Protein AF-A0A554L559-F1 (afdb_monomer_lite)

Foldseek 3Di:
DDDLQNCLVPADPVDGDPPDHDPCPPNDDCPPPDPVSVVSNVVNNVVVCVPPDPPPPFQFDDDPDLVCLLLALLLLLLVVLLLLLLLQLVPDDPVCVVLSVLLNVLSVLLNVLQSVLSNDRGLVSSLVSLVSSLVSLVSNLVSLVVCVVVVSFDADPPQECVNLVHDSVLLSVLSVCVVVVLPDDDQDPVRDRDPDDDDSCRSPVSSVRDHNNSGHSRHSCNSSVVSSVSSVVVSVVSVVVVVVVVDD

Structure (mmCIF, N/CA/C/O backbone):
data_AF-A0A554L559-F1
#
_entry.id   AF-A0A554L559-F1
#
loop_
_atom_site.group_PDB
_atom_site.id
_atom_site.type_symbol
_atom_site.label_atom_id
_atom_site.label_alt_id
_atom_site.label_comp_id
_atom_site.label_asym_id
_atom_site.label_entity_id
_atom_site.label_seq_id
_atom_site.pdbx_PDB_ins_code
_atom_site.Cartn_x
_atom_site.Cartn_y
_atom_site.Cartn_z
_atom_site.occupancy
_atom_site.B_iso_or_equiv
_atom_site.auth_seq_id
_atom_site.auth_comp_id
_atom_site.auth_asym_id
_atom_site.auth_atom_id
_atom_site.pdbx_PDB_model_num
ATOM 1 N N . MET A 1 1 ? -5.477 14.493 -50.728 1.00 47.91 1 MET A N 1
ATOM 2 C CA . MET A 1 1 ? -4.759 13.238 -50.428 1.00 47.91 1 MET A CA 1
ATOM 3 C C . MET A 1 1 ? -3.509 13.231 -51.287 1.00 47.91 1 MET A C 1
ATOM 5 O O . MET A 1 1 ? -3.634 13.434 -52.489 1.00 47.91 1 MET A O 1
ATOM 9 N N . SER A 1 2 ? -2.329 13.149 -50.671 1.00 60.44 2 SER A N 1
ATOM 10 C CA . SER A 1 2 ? -1.045 13.173 -51.386 1.00 60.44 2 SER A CA 1
ATOM 11 C C . SER A 1 2 ? -0.762 11.792 -51.981 1.00 60.44 2 SER A C 1
ATOM 13 O O . SER A 1 2 ? -0.898 10.790 -51.279 1.00 60.44 2 SER A O 1
ATOM 15 N N . ASN A 1 3 ? -0.410 11.726 -53.265 1.00 85.38 3 ASN A N 1
ATOM 16 C CA . ASN A 1 3 ? -0.058 10.480 -53.943 1.00 85.38 3 ASN A CA 1
ATOM 17 C C . ASN A 1 3 ? 1.304 9.977 -53.427 1.00 85.38 3 ASN A C 1
ATOM 19 O O . ASN A 1 3 ? 2.260 10.747 -53.342 1.00 85.38 3 ASN A O 1
ATOM 23 N N . LEU A 1 4 ? 1.406 8.681 -53.108 1.00 88.81 4 LEU A N 1
ATOM 24 C CA . LEU A 1 4 ? 2.647 8.040 -52.656 1.00 88.81 4 LEU A CA 1
ATOM 25 C C . LEU A 1 4 ? 3.825 8.309 -53.605 1.00 88.81 4 LEU A C 1
ATOM 27 O O . LEU A 1 4 ? 4.940 8.543 -53.144 1.00 88.81 4 LEU A O 1
ATOM 31 N N . LYS A 1 5 ? 3.576 8.316 -54.919 1.00 89.38 5 LYS A N 1
ATOM 32 C CA . LYS A 1 5 ? 4.608 8.577 -55.927 1.00 89.38 5 LYS A CA 1
ATOM 33 C C . LYS A 1 5 ? 5.163 9.997 -55.810 1.00 89.38 5 LYS A C 1
ATOM 35 O O . LYS A 1 5 ? 6.373 10.172 -55.719 1.00 89.38 5 LYS A O 1
ATOM 40 N N . ASP A 1 6 ? 4.280 10.988 -55.700 1.00 89.81 6 ASP A N 1
ATOM 41 C CA . ASP A 1 6 ? 4.663 12.396 -55.539 1.00 89.81 6 ASP A CA 1
ATOM 42 C C . ASP A 1 6 ? 5.415 12.625 -54.225 1.00 89.81 6 ASP A C 1
ATOM 44 O O . ASP A 1 6 ? 6.378 13.392 -54.184 1.00 89.81 6 ASP A O 1
ATOM 48 N N . PHE A 1 7 ? 5.014 11.928 -53.159 1.00 90.25 7 PHE A N 1
ATOM 49 C CA . PHE A 1 7 ? 5.726 11.946 -51.886 1.00 90.25 7 PHE A CA 1
ATOM 50 C C . PHE A 1 7 ? 7.152 11.394 -52.021 1.00 90.25 7 PHE A C 1
ATOM 52 O O . PHE A 1 7 ? 8.087 12.049 -51.573 1.00 90.25 7 PHE A O 1
ATOM 59 N N . ILE A 1 8 ? 7.343 10.241 -52.675 1.00 92.00 8 ILE A N 1
ATOM 60 C CA . ILE A 1 8 ? 8.673 9.638 -52.881 1.00 92.00 8 ILE A CA 1
ATOM 61 C C . ILE A 1 8 ? 9.565 10.543 -53.738 1.00 92.00 8 ILE A C 1
ATOM 63 O O . ILE A 1 8 ? 10.735 10.742 -53.411 1.00 92.00 8 ILE A O 1
ATOM 67 N N . THR A 1 9 ? 9.030 11.092 -54.831 1.00 91.31 9 THR A N 1
ATOM 68 C CA . THR A 1 9 ? 9.798 11.918 -55.772 1.00 91.31 9 THR A CA 1
ATOM 69 C C . THR A 1 9 ? 10.272 13.224 -55.142 1.00 91.31 9 THR A C 1
ATOM 71 O O . THR A 1 9 ? 11.401 13.641 -55.391 1.00 91.31 9 THR A O 1
ATOM 74 N N . ASN A 1 10 ? 9.433 13.854 -54.318 1.00 91.44 10 ASN A N 1
ATOM 75 C CA . ASN A 1 10 ? 9.711 15.172 -53.744 1.00 91.44 10 ASN A CA 1
ATOM 76 C C . ASN A 1 10 ? 10.283 15.115 -52.318 1.00 91.44 10 ASN A C 1
ATOM 78 O O . ASN A 1 10 ? 10.465 16.158 -51.687 1.00 91.44 10 ASN A O 1
ATOM 82 N N . PHE A 1 11 ? 10.567 13.922 -51.790 1.00 91.69 11 PHE A N 1
ATOM 83 C CA . PHE A 1 11 ? 11.069 13.775 -50.430 1.00 91.69 11 PHE A CA 1
ATOM 84 C C . PHE A 1 11 ? 12.476 14.367 -50.270 1.00 91.69 11 PHE A C 1
ATOM 86 O O . PHE A 1 11 ? 13.427 13.969 -50.947 1.00 91.69 11 PHE A O 1
ATOM 93 N N . ASN A 1 12 ? 12.635 15.287 -49.318 1.00 92.81 12 ASN A N 1
ATOM 94 C CA . ASN A 1 12 ? 13.927 15.887 -49.007 1.00 92.81 12 ASN A CA 1
ATOM 95 C C . ASN A 1 12 ? 14.666 15.080 -47.928 1.00 92.81 12 ASN A C 1
ATOM 97 O O . ASN A 1 12 ? 14.398 15.214 -46.737 1.00 92.81 12 ASN A O 1
ATOM 101 N N . PHE A 1 13 ? 15.659 14.292 -48.339 1.00 91.44 13 PHE A N 1
ATOM 102 C CA . PHE A 1 13 ? 16.485 13.494 -47.424 1.00 91.44 13 PHE A CA 1
ATOM 103 C C . PHE A 1 13 ? 17.338 14.339 -46.462 1.00 91.44 13 PHE A C 1
ATOM 105 O O . PHE A 1 13 ? 17.663 13.874 -45.372 1.00 91.44 13 PHE A O 1
ATOM 112 N N . ASN A 1 14 ? 17.677 15.578 -46.835 1.00 90.94 14 ASN A N 1
ATOM 113 C CA . ASN A 1 14 ? 18.478 16.481 -46.001 1.00 90.94 14 ASN A CA 1
ATOM 114 C C . ASN A 1 14 ? 17.629 17.225 -44.962 1.00 90.94 14 ASN A C 1
ATOM 116 O O . ASN A 1 14 ? 18.148 17.663 -43.937 1.00 90.94 14 ASN A O 1
ATOM 120 N N . SER A 1 15 ? 16.330 17.378 -45.224 1.00 90.31 15 SER A N 1
ATOM 121 C CA . SER A 1 15 ? 15.376 17.997 -44.305 1.00 90.31 15 SER A CA 1
ATOM 122 C C . SER A 1 15 ? 14.037 17.250 -44.355 1.00 90.31 15 SER A C 1
ATOM 124 O O . SER A 1 15 ? 13.099 17.710 -45.009 1.00 90.31 15 SER A O 1
ATOM 126 N N . PRO A 1 16 ? 13.957 16.067 -43.714 1.00 90.25 16 PRO A N 1
ATOM 127 C CA . PRO A 1 16 ? 12.743 15.260 -43.705 1.00 90.25 16 PRO A CA 1
ATOM 128 C C . PRO A 1 16 ? 11.568 15.984 -43.042 1.00 90.25 16 PRO A C 1
ATOM 130 O O . PRO A 1 16 ? 11.663 16.374 -41.876 1.00 90.25 16 PRO A O 1
ATOM 133 N N . ASP A 1 17 ? 10.448 16.101 -43.754 1.00 87.25 17 ASP A N 1
ATOM 134 C CA . ASP A 1 17 ? 9.177 16.587 -43.213 1.00 87.25 17 ASP A CA 1
ATOM 135 C C . ASP A 1 17 ? 8.187 15.423 -43.075 1.00 87.25 17 ASP A C 1
ATOM 137 O O . ASP A 1 17 ? 7.880 14.715 -44.035 1.00 87.25 17 ASP A O 1
ATOM 141 N N . TRP A 1 18 ? 7.694 15.227 -41.854 1.00 87.75 18 TRP A N 1
ATOM 142 C CA . TRP A 1 18 ? 6.772 14.152 -41.490 1.00 87.75 18 TRP A CA 1
ATOM 143 C C . TRP A 1 18 ? 5.367 14.659 -41.143 1.00 87.75 18 TRP A C 1
ATOM 145 O O . TRP A 1 18 ? 4.559 13.886 -40.634 1.00 87.75 18 TRP A O 1
ATOM 155 N N . THR A 1 19 ? 5.073 15.945 -41.360 1.00 85.31 19 THR A N 1
ATOM 156 C CA . THR A 1 19 ? 3.798 16.568 -40.960 1.00 85.31 19 THR A CA 1
ATOM 157 C C . THR A 1 19 ? 2.602 16.062 -41.762 1.00 85.31 19 THR A C 1
ATOM 159 O O . THR A 1 19 ? 1.504 15.986 -41.218 1.00 85.31 19 THR A O 1
ATOM 162 N N . ASN A 1 20 ? 2.812 15.675 -43.024 1.00 84.75 20 ASN A N 1
ATOM 163 C CA . ASN A 1 20 ? 1.754 15.245 -43.941 1.00 84.75 20 ASN A CA 1
ATOM 164 C C . ASN A 1 20 ? 2.182 14.019 -44.776 1.00 84.75 20 ASN A C 1
ATOM 166 O O . ASN A 1 20 ? 2.401 14.146 -45.984 1.00 84.75 20 ASN A O 1
ATOM 170 N N . PRO A 1 21 ? 2.341 12.830 -44.165 1.00 87.56 21 PRO A N 1
ATOM 171 C CA . PRO A 1 21 ? 2.659 11.620 -44.915 1.00 87.56 21 PRO A CA 1
ATOM 172 C C . PRO A 1 21 ? 1.470 11.188 -45.798 1.00 87.56 21 PRO A C 1
ATOM 174 O O . PRO A 1 21 ? 0.324 11.534 -45.499 1.00 87.56 21 PRO A O 1
ATOM 177 N N . PRO A 1 22 ? 1.712 10.425 -46.880 1.00 88.88 22 PRO A N 1
ATOM 178 C CA . PRO A 1 22 ? 0.641 9.915 -47.725 1.00 88.88 22 PRO A CA 1
ATOM 179 C C . PRO A 1 22 ? -0.202 8.875 -46.978 1.00 88.88 22 PRO A C 1
ATOM 181 O O . PRO A 1 22 ? 0.264 8.215 -46.041 1.00 88.88 22 PRO A O 1
ATOM 184 N N . ASP A 1 23 ? -1.445 8.704 -47.424 1.00 84.62 23 ASP A N 1
ATOM 185 C CA . ASP A 1 23 ? -2.376 7.769 -46.800 1.00 84.62 23 ASP A CA 1
ATOM 186 C C . ASP A 1 23 ? -1.823 6.336 -46.829 1.00 84.62 23 ASP A C 1
ATOM 188 O O . ASP A 1 23 ? -1.295 5.852 -47.832 1.00 84.62 23 ASP A O 1
ATOM 192 N N . GLY A 1 24 ? -1.923 5.652 -45.690 1.00 84.38 24 GLY A N 1
ATOM 193 C CA . GLY A 1 24 ? -1.414 4.292 -45.521 1.00 84.38 24 GLY A CA 1
ATOM 194 C C . GLY A 1 24 ? 0.077 4.190 -45.190 1.00 84.38 24 GLY A C 1
ATOM 195 O O . GLY A 1 24 ? 0.525 3.099 -44.853 1.00 84.38 24 GLY A O 1
ATOM 196 N N . PHE A 1 25 ? 0.858 5.276 -45.200 1.00 87.50 25 PHE A N 1
ATOM 197 C CA . PHE A 1 25 ? 2.253 5.245 -44.745 1.00 87.50 25 PHE A CA 1
ATOM 198 C C . PHE A 1 25 ? 2.359 4.897 -43.240 1.00 87.50 25 PHE A C 1
ATOM 200 O O . PHE A 1 25 ? 1.571 5.403 -42.438 1.00 87.50 25 PHE A O 1
ATOM 207 N N . PRO A 1 26 ? 3.318 4.051 -42.803 1.00 88.50 26 PRO A N 1
ATOM 208 C CA . PRO A 1 26 ? 4.376 3.393 -43.583 1.00 88.50 26 PRO A CA 1
ATOM 209 C C . PRO A 1 26 ? 3.950 2.092 -44.291 1.00 88.50 26 PRO A C 1
ATOM 211 O O . PRO A 1 26 ? 4.735 1.520 -45.036 1.00 88.50 26 PRO A O 1
ATOM 214 N N . LYS A 1 27 ? 2.729 1.596 -44.070 1.00 88.12 27 LYS A N 1
ATOM 215 C CA . LYS A 1 27 ? 2.217 0.317 -44.602 1.00 88.12 27 LYS A CA 1
ATOM 216 C C . LYS A 1 27 ? 1.450 0.491 -45.921 1.00 88.12 27 LYS A C 1
ATOM 218 O O . LYS A 1 27 ? 0.351 -0.038 -46.079 1.00 88.12 27 LYS A O 1
ATOM 223 N N . CYS A 1 28 ? 1.997 1.273 -46.843 1.00 86.62 28 CYS A N 1
ATOM 224 C CA . CYS A 1 28 ? 1.365 1.532 -48.135 1.00 86.62 28 CYS A CA 1
ATOM 225 C C . CYS A 1 28 ? 1.680 0.415 -49.145 1.00 86.62 28 CYS A C 1
ATOM 227 O O . CYS A 1 28 ? 2.662 -0.312 -49.003 1.00 86.62 28 CYS A O 1
ATOM 229 N N . THR A 1 29 ? 0.815 0.256 -50.151 1.00 87.81 29 THR A N 1
ATOM 230 C CA . THR A 1 29 ? 1.032 -0.701 -51.249 1.00 87.81 29 THR A CA 1
ATOM 231 C C . THR A 1 29 ? 2.009 -0.094 -52.253 1.00 87.81 29 THR A C 1
ATOM 233 O O . THR A 1 29 ? 1.875 1.078 -52.594 1.00 87.81 29 THR A O 1
ATOM 236 N N . LEU A 1 30 ? 2.990 -0.876 -52.712 1.00 89.44 30 LEU A N 1
ATOM 237 C CA . LEU A 1 30 ? 4.050 -0.413 -53.623 1.00 89.44 30 LEU A CA 1
ATOM 238 C C . LEU A 1 30 ? 3.780 -0.770 -55.096 1.00 89.44 30 LEU A C 1
ATOM 240 O O . LEU A 1 30 ? 4.649 -0.591 -55.950 1.00 89.44 30 LEU A O 1
ATOM 244 N N . ASP A 1 31 ? 2.587 -1.281 -55.394 1.00 88.50 31 ASP A N 1
ATOM 245 C CA . ASP A 1 31 ? 2.182 -1.676 -56.740 1.00 88.50 31 ASP A CA 1
ATOM 246 C C . ASP A 1 31 ? 2.208 -0.472 -57.690 1.00 88.50 31 ASP A C 1
ATOM 248 O O . ASP A 1 31 ? 1.705 0.609 -57.382 1.00 88.50 31 ASP A O 1
ATOM 252 N N . GLY A 1 32 ? 2.808 -0.660 -58.867 1.00 86.75 32 GLY A N 1
ATOM 253 C CA . GLY A 1 32 ? 2.951 0.397 -59.873 1.00 86.75 32 GLY A CA 1
ATOM 254 C C . GLY A 1 32 ? 4.141 1.343 -59.665 1.00 86.75 32 GLY A C 1
ATOM 255 O O . GLY A 1 32 ? 4.321 2.255 -60.475 1.00 86.75 32 GLY A O 1
ATOM 256 N N . LEU A 1 33 ? 4.970 1.128 -58.637 1.00 90.94 33 LEU A N 1
ATOM 257 C CA . LEU A 1 33 ? 6.258 1.809 -58.486 1.00 90.94 33 LEU A CA 1
ATOM 258 C C . LEU A 1 33 ? 7.371 1.086 -59.252 1.00 90.94 33 LEU A C 1
ATOM 260 O O . LEU A 1 33 ? 7.411 -0.141 -59.349 1.00 90.94 33 LEU A O 1
ATOM 264 N N . THR A 1 34 ? 8.314 1.862 -59.773 1.00 94.44 34 THR A N 1
ATOM 265 C CA . THR A 1 34 ? 9.560 1.341 -60.345 1.00 94.44 34 THR A CA 1
ATOM 266 C C . THR A 1 34 ? 10.514 0.864 -59.247 1.00 94.44 34 THR A C 1
ATOM 268 O O . THR A 1 34 ? 10.419 1.272 -58.088 1.00 94.44 34 THR A O 1
ATOM 271 N N . SER A 1 35 ? 11.501 0.036 -59.601 1.00 91.44 35 SER A N 1
ATOM 272 C CA . SER A 1 35 ? 12.513 -0.437 -58.643 1.00 91.44 35 SER A CA 1
ATOM 273 C C . SER A 1 35 ? 13.305 0.703 -57.986 1.00 91.44 35 SER A C 1
ATOM 275 O O . SER A 1 35 ? 13.661 0.601 -56.813 1.00 91.44 35 SER A O 1
ATOM 277 N N . GLU A 1 36 ? 13.551 1.802 -58.708 1.00 93.06 36 GLU A N 1
ATOM 278 C CA . GLU A 1 36 ? 14.218 2.989 -58.158 1.00 93.06 36 GLU A CA 1
ATOM 279 C C . GLU A 1 36 ? 13.352 3.683 -57.094 1.00 93.06 36 GLU A C 1
ATOM 281 O O . GLU A 1 36 ? 13.843 4.041 -56.022 1.00 93.06 36 GLU A O 1
ATOM 286 N N . GLU A 1 37 ? 12.052 3.832 -57.354 1.00 92.88 37 GLU A N 1
ATOM 287 C CA . GLU A 1 37 ? 11.099 4.442 -56.420 1.00 92.88 37 GLU A CA 1
ATOM 288 C C . GLU A 1 37 ? 10.906 3.588 -55.166 1.00 92.88 37 GLU A C 1
ATOM 290 O O . GLU A 1 37 ? 10.864 4.132 -54.064 1.00 92.88 37 GLU A O 1
ATOM 295 N N . VAL A 1 38 ? 10.883 2.259 -55.302 1.00 92.44 38 VAL A N 1
ATOM 296 C CA . VAL A 1 38 ? 10.886 1.333 -54.156 1.00 92.44 38 VAL A CA 1
ATOM 297 C C . VAL A 1 38 ? 12.164 1.497 -53.326 1.00 92.44 38 VAL A C 1
ATOM 299 O O . VAL A 1 38 ? 12.110 1.527 -52.096 1.00 92.44 38 VAL A O 1
ATOM 302 N N . GLY A 1 39 ? 13.320 1.660 -53.977 1.00 92.19 39 GLY A N 1
ATOM 303 C CA . GLY A 1 39 ? 14.586 1.949 -53.300 1.00 92.19 39 GLY A CA 1
ATOM 304 C C . GLY A 1 39 ? 14.536 3.251 -52.495 1.00 92.19 39 GLY A C 1
ATOM 305 O O . GLY A 1 39 ? 14.881 3.261 -51.310 1.00 92.19 39 GLY A O 1
ATOM 306 N N . LYS A 1 40 ? 14.039 4.334 -53.106 1.00 93.00 40 LYS A N 1
ATOM 307 C CA . LYS A 1 40 ? 13.838 5.626 -52.427 1.00 93.00 40 LYS A CA 1
ATOM 308 C C . LYS A 1 40 ? 12.850 5.504 -51.270 1.00 93.00 40 LYS A C 1
ATOM 310 O O . LYS A 1 40 ? 13.152 5.981 -50.180 1.00 93.00 40 LYS A O 1
ATOM 315 N N . PHE A 1 41 ? 11.729 4.812 -51.465 1.00 94.12 41 PHE A N 1
ATOM 316 C CA . PHE A 1 41 ? 10.742 4.552 -50.419 1.00 94.12 41 PHE A CA 1
ATOM 317 C C . PHE A 1 41 ? 11.356 3.848 -49.204 1.00 94.12 41 PHE A C 1
ATOM 319 O O . PHE A 1 41 ? 11.142 4.284 -48.077 1.00 94.12 41 PHE A O 1
ATOM 326 N N . ASN A 1 42 ? 12.174 2.813 -49.410 1.00 93.31 42 ASN A N 1
ATOM 327 C CA . ASN A 1 42 ? 12.846 2.114 -48.310 1.00 93.31 42 ASN A CA 1
ATOM 328 C C . ASN A 1 42 ? 13.829 3.024 -47.554 1.00 93.31 42 ASN A C 1
ATOM 330 O O . ASN A 1 42 ? 13.920 2.961 -46.326 1.00 93.31 42 ASN A O 1
ATOM 334 N N . GLY A 1 43 ? 14.535 3.912 -48.260 1.00 93.69 43 GLY A N 1
ATOM 335 C CA . GLY A 1 43 ? 15.368 4.942 -47.631 1.00 93.69 43 GLY A CA 1
ATOM 336 C C . GLY A 1 43 ? 14.554 5.922 -46.776 1.00 93.69 43 GLY A C 1
ATOM 337 O O . GLY A 1 43 ? 14.933 6.216 -45.642 1.00 93.69 43 GLY A O 1
ATOM 338 N N . ILE A 1 44 ? 13.402 6.374 -47.281 1.00 93.94 44 ILE A N 1
ATOM 339 C CA . ILE A 1 44 ? 12.459 7.235 -46.548 1.00 93.94 44 ILE A CA 1
ATOM 340 C C . ILE A 1 44 ? 11.912 6.510 -45.315 1.00 93.94 44 ILE A C 1
ATOM 342 O O . ILE A 1 44 ? 11.908 7.076 -44.225 1.00 93.94 44 ILE A O 1
ATOM 346 N N . LEU A 1 45 ? 11.499 5.249 -45.464 1.00 92.31 45 LEU A N 1
ATOM 347 C CA . LEU A 1 45 ? 11.020 4.413 -44.366 1.00 92.31 45 LEU A CA 1
ATOM 348 C C . LEU A 1 45 ? 12.078 4.289 -43.266 1.00 92.31 45 LEU A C 1
ATOM 350 O O . LEU A 1 45 ? 11.763 4.456 -42.093 1.00 92.31 45 LEU A O 1
ATOM 354 N N . THR A 1 46 ? 13.339 4.091 -43.647 1.00 89.38 46 THR A N 1
ATOM 355 C CA . THR A 1 46 ? 14.463 4.000 -42.706 1.00 89.38 46 THR A CA 1
ATOM 356 C C . THR A 1 46 ? 14.645 5.313 -41.938 1.00 89.38 46 THR A C 1
ATOM 358 O O . THR A 1 46 ? 14.739 5.311 -40.711 1.00 89.38 46 THR A O 1
ATOM 361 N N . LEU A 1 47 ? 14.640 6.458 -42.632 1.00 90.00 47 LEU A N 1
ATOM 362 C CA . LEU A 1 47 ? 14.724 7.777 -41.993 1.00 90.00 47 LEU A CA 1
ATOM 363 C C . LEU A 1 47 ? 13.534 8.058 -41.073 1.00 90.00 47 LEU A C 1
ATOM 365 O O . LEU A 1 47 ? 13.713 8.650 -40.009 1.00 90.00 47 LEU A O 1
ATOM 369 N N . TRP A 1 48 ? 12.336 7.618 -41.455 1.00 89.75 48 TRP A N 1
ATOM 370 C CA . TRP A 1 48 ? 11.146 7.721 -40.620 1.00 89.75 48 TRP A CA 1
ATOM 371 C C . TRP A 1 48 ? 11.270 6.864 -39.360 1.00 89.75 48 TRP A C 1
ATOM 373 O O . TRP A 1 48 ? 11.022 7.337 -38.257 1.00 89.75 48 TRP A O 1
ATOM 383 N N . GLU A 1 49 ? 11.708 5.612 -39.481 1.00 83.94 49 GLU A N 1
ATOM 384 C CA . GLU A 1 49 ? 11.931 4.735 -38.328 1.00 83.94 49 GLU A CA 1
ATOM 385 C C . GLU A 1 49 ? 12.987 5.299 -37.370 1.00 83.94 49 GLU A C 1
ATOM 387 O O . GLU A 1 49 ? 12.832 5.191 -36.152 1.00 83.94 49 GLU A O 1
ATOM 392 N N . MET A 1 50 ? 14.024 5.947 -37.906 1.00 81.62 50 MET A N 1
ATOM 393 C CA . MET A 1 50 ? 15.061 6.623 -37.125 1.00 81.62 50 MET A CA 1
ATOM 394 C C . MET A 1 50 ? 14.594 7.941 -36.493 1.00 81.62 50 MET A C 1
ATOM 396 O O . MET A 1 50 ? 15.107 8.308 -35.434 1.00 81.62 50 MET A O 1
ATOM 400 N N . SER A 1 51 ? 13.649 8.656 -37.116 1.00 83.06 51 SER A N 1
ATOM 401 C CA . SER A 1 51 ? 13.083 9.901 -36.576 1.00 83.06 51 SER A CA 1
ATOM 402 C C . SER A 1 51 ? 12.089 9.644 -35.444 1.00 83.06 51 SER A C 1
ATOM 404 O O . SER A 1 51 ? 11.850 10.521 -34.608 1.00 83.06 51 SER A O 1
ATOM 406 N N . ARG A 1 52 ? 11.537 8.427 -35.362 1.00 78.06 52 ARG A N 1
ATOM 407 C CA . ARG A 1 52 ? 10.722 8.020 -34.220 1.00 78.06 52 ARG A CA 1
ATOM 408 C C . ARG A 1 52 ? 11.577 7.971 -32.954 1.00 78.06 52 ARG A C 1
ATOM 410 O O . ARG A 1 52 ? 12.725 7.523 -32.985 1.00 78.06 52 ARG A O 1
ATOM 417 N N . PRO A 1 53 ? 11.017 8.355 -31.794 1.00 67.50 53 PRO A N 1
ATOM 418 C CA . PRO A 1 53 ? 11.689 8.101 -30.531 1.00 67.50 53 PRO A CA 1
ATOM 419 C C . PRO A 1 53 ? 11.991 6.601 -30.436 1.00 67.50 53 PRO A C 1
ATOM 421 O O . PRO A 1 53 ? 11.079 5.784 -30.597 1.00 67.50 53 PRO A O 1
ATOM 424 N N . LYS A 1 54 ? 13.265 6.243 -30.201 1.00 61.09 54 LYS A N 1
ATOM 425 C CA . LYS A 1 54 ? 13.699 4.849 -30.015 1.00 61.09 54 LYS A CA 1
ATOM 426 C C . LYS A 1 54 ? 12.698 4.145 -29.101 1.00 61.09 54 LYS A C 1
ATOM 428 O O . LYS A 1 54 ? 12.549 4.536 -27.941 1.00 61.09 54 LYS A O 1
ATOM 433 N N . GLN A 1 55 ? 12.033 3.102 -29.606 1.00 53.06 55 GLN A N 1
ATOM 434 C CA . GLN A 1 55 ? 11.288 2.202 -28.734 1.00 53.06 55 GLN A CA 1
ATOM 435 C C . GLN A 1 55 ? 12.288 1.651 -27.722 1.00 53.06 55 GLN A C 1
ATOM 437 O O . GLN A 1 55 ? 13.282 1.018 -28.086 1.00 53.06 55 GLN A O 1
ATOM 442 N N . ILE A 1 56 ? 12.074 1.987 -26.451 1.00 50.94 56 ILE A N 1
ATOM 443 C CA . ILE A 1 56 ? 12.961 1.587 -25.366 1.00 50.94 56 ILE A CA 1
ATOM 444 C C . ILE A 1 56 ? 12.956 0.061 -25.359 1.00 50.94 56 ILE A C 1
ATOM 446 O O . ILE A 1 56 ? 11.931 -0.542 -25.039 1.00 50.94 56 ILE A O 1
ATOM 450 N N . LYS A 1 57 ? 14.083 -0.568 -25.717 1.00 51.31 57 LYS A N 1
ATOM 451 C CA . LYS A 1 57 ? 14.256 -2.007 -25.515 1.00 51.31 57 LYS A CA 1
ATOM 452 C C . LYS A 1 57 ? 14.036 -2.260 -24.027 1.00 51.31 57 LYS A C 1
ATOM 454 O O . LYS A 1 57 ? 14.794 -1.774 -23.189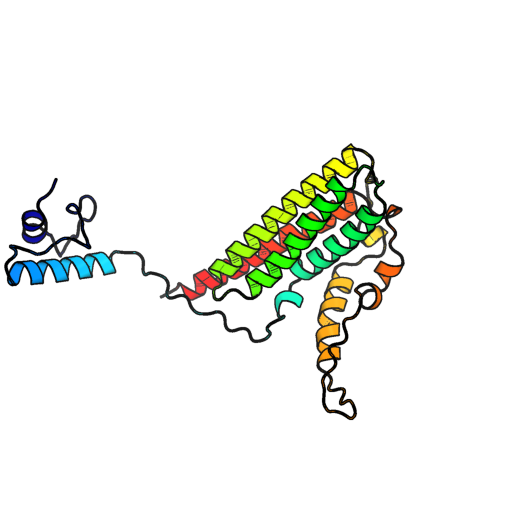 1.00 51.31 57 LYS A O 1
ATOM 459 N N . GLN A 1 58 ? 12.939 -2.937 -23.699 1.00 51.88 58 GLN A N 1
ATOM 460 C CA . GLN A 1 58 ? 12.609 -3.283 -22.328 1.00 51.88 58 GLN A CA 1
ATOM 461 C C . GLN A 1 58 ? 13.722 -4.186 -21.789 1.00 51.88 58 GLN A C 1
ATOM 463 O O . GLN A 1 58 ? 13.836 -5.345 -22.177 1.00 51.88 58 GLN A O 1
ATOM 468 N N . HIS A 1 59 ? 14.566 -3.658 -20.905 1.00 55.09 59 HIS A N 1
ATOM 469 C CA . HIS A 1 59 ? 15.465 -4.501 -20.133 1.00 55.09 59 HIS A CA 1
ATOM 470 C C . HIS A 1 59 ? 14.625 -5.229 -19.084 1.00 55.09 59 HIS A C 1
ATOM 472 O O . HIS A 1 59 ? 14.018 -4.595 -18.216 1.00 55.09 59 HIS A O 1
ATOM 478 N N . SER A 1 60 ? 14.567 -6.556 -19.186 1.00 60.56 60 SER A N 1
ATOM 479 C CA . SER A 1 60 ? 13.905 -7.402 -18.199 1.00 60.56 60 SER A CA 1
ATOM 480 C C . SER A 1 60 ? 14.524 -7.174 -16.817 1.00 60.56 60 SER A C 1
ATOM 482 O O . SER A 1 60 ? 15.743 -7.277 -16.655 1.00 60.56 60 SER A O 1
ATOM 484 N N . ARG A 1 61 ? 13.703 -6.881 -15.806 1.00 69.56 61 ARG A N 1
ATOM 485 C CA . ARG A 1 61 ? 14.127 -6.866 -14.405 1.00 69.56 61 ARG A CA 1
ATOM 486 C C . ARG A 1 61 ? 14.590 -8.273 -14.032 1.00 69.56 61 ARG A C 1
ATOM 488 O O . ARG A 1 61 ? 13.832 -9.230 -14.135 1.00 69.56 61 ARG A O 1
ATOM 495 N N . VAL A 1 62 ? 15.838 -8.386 -13.583 1.00 64.00 62 VAL A N 1
ATOM 496 C CA . VAL A 1 62 ? 16.379 -9.629 -13.025 1.00 64.00 62 VAL A CA 1
ATOM 497 C C . VAL A 1 62 ? 16.220 -9.578 -11.510 1.00 64.00 62 VAL A C 1
ATOM 499 O O . VAL A 1 62 ? 16.873 -8.789 -10.821 1.00 64.00 62 VAL A O 1
ATOM 502 N N . TRP A 1 63 ? 15.320 -10.404 -10.986 1.00 65.56 63 TRP A N 1
ATOM 503 C CA . TRP A 1 63 ? 15.096 -10.565 -9.551 1.00 65.56 63 TRP A CA 1
ATOM 504 C C . TRP A 1 63 ? 16.248 -11.357 -8.945 1.00 65.56 63 TRP A C 1
ATOM 506 O O . TRP A 1 63 ? 16.490 -12.489 -9.348 1.00 65.56 63 TRP A O 1
ATOM 516 N N . LYS A 1 64 ? 16.935 -10.800 -7.944 1.00 73.44 64 LYS A N 1
ATOM 517 C CA . LYS A 1 64 ? 17.828 -11.606 -7.090 1.00 73.44 64 LYS A CA 1
ATOM 518 C C . LYS A 1 64 ? 17.047 -12.393 -6.036 1.00 73.44 64 LYS A C 1
ATOM 520 O O . LYS A 1 64 ? 17.499 -13.437 -5.588 1.00 73.44 64 LYS A O 1
ATOM 525 N N . ASP A 1 65 ? 15.894 -11.862 -5.640 1.00 79.50 65 ASP A N 1
ATOM 526 C CA . ASP A 1 65 ? 14.997 -12.440 -4.650 1.00 79.50 65 ASP A CA 1
ATOM 527 C C . ASP A 1 65 ? 13.549 -12.290 -5.152 1.00 79.50 65 ASP A C 1
ATOM 529 O O . ASP A 1 65 ? 13.108 -11.148 -5.341 1.00 79.50 65 ASP A O 1
ATOM 533 N N . PRO A 1 66 ? 12.811 -13.391 -5.400 1.00 79.69 66 PRO A N 1
ATOM 534 C CA . PRO A 1 66 ? 11.422 -13.333 -5.863 1.00 79.69 66 PRO A CA 1
ATOM 535 C C . PRO A 1 66 ? 10.473 -12.685 -4.841 1.00 79.69 66 PRO A C 1
ATOM 537 O O . PRO A 1 66 ? 9.374 -12.263 -5.205 1.00 79.69 66 PRO A O 1
ATOM 540 N N . GLU A 1 67 ? 10.898 -12.565 -3.580 1.00 83.88 67 GLU A N 1
ATOM 541 C CA . GLU A 1 67 ? 10.162 -11.908 -2.500 1.00 83.88 67 GLU A CA 1
ATOM 542 C C . GLU A 1 67 ? 10.806 -10.590 -2.052 1.00 83.88 67 GLU A C 1
ATOM 544 O O . GLU A 1 67 ? 10.522 -10.080 -0.969 1.00 83.88 67 GLU A O 1
ATOM 549 N N . GLY A 1 68 ? 11.647 -9.987 -2.899 1.00 86.38 68 GLY A N 1
ATOM 550 C CA . GLY A 1 68 ? 12.363 -8.756 -2.565 1.00 86.38 68 GLY A CA 1
ATOM 551 C C . GLY A 1 68 ? 11.462 -7.563 -2.203 1.00 86.38 68 GLY A C 1
ATOM 552 O O . GLY A 1 68 ? 11.919 -6.632 -1.537 1.00 86.38 68 GLY A O 1
ATOM 553 N N . TYR A 1 69 ? 10.177 -7.596 -2.572 1.00 89.81 69 TYR A N 1
ATOM 554 C CA . TYR A 1 69 ? 9.181 -6.613 -2.138 1.00 89.81 69 TYR A CA 1
ATOM 555 C C . TYR A 1 69 ? 9.009 -6.562 -0.614 1.00 89.81 69 TYR A C 1
ATOM 557 O O . TYR A 1 69 ? 8.709 -5.495 -0.085 1.00 89.81 69 TYR A O 1
ATOM 565 N N . LYS A 1 70 ? 9.271 -7.659 0.110 1.00 89.44 70 LYS A N 1
ATOM 566 C CA . LYS A 1 70 ? 9.152 -7.719 1.577 1.00 89.44 70 LYS A CA 1
ATOM 567 C C . LYS A 1 70 ? 10.157 -6.824 2.310 1.00 89.44 70 LYS A C 1
ATOM 569 O O . LYS A 1 70 ? 9.976 -6.506 3.480 1.00 89.44 70 LYS A O 1
ATOM 574 N N . TYR A 1 71 ? 11.214 -6.383 1.625 1.00 89.31 71 TYR A N 1
ATOM 575 C CA . TYR A 1 71 ? 12.182 -5.426 2.170 1.00 89.31 71 TYR A CA 1
ATOM 576 C C . TYR A 1 71 ? 11.738 -3.963 2.020 1.00 89.31 71 TYR A C 1
ATOM 578 O O . TYR A 1 71 ? 12.381 -3.067 2.581 1.00 89.31 71 TYR A O 1
ATOM 586 N N . LEU A 1 72 ? 10.667 -3.703 1.264 1.00 93.25 72 LEU A N 1
ATOM 587 C CA . LEU A 1 72 ? 10.153 -2.363 1.026 1.00 93.25 72 LEU A CA 1
ATOM 588 C C . LEU A 1 72 ? 9.344 -1.894 2.235 1.00 93.25 72 LEU A C 1
ATOM 590 O O . LEU A 1 72 ? 8.325 -2.476 2.587 1.00 93.25 72 LEU A O 1
ATOM 594 N N . VAL A 1 73 ? 9.758 -0.767 2.811 1.00 96.19 73 VAL A N 1
ATOM 595 C CA . VAL A 1 73 ? 8.998 -0.064 3.853 1.00 96.19 73 VAL A CA 1
ATOM 596 C C . VAL A 1 73 ? 7.538 0.214 3.444 1.00 96.19 73 VAL A C 1
ATOM 598 O O . VAL A 1 73 ? 6.666 -0.049 4.268 1.00 96.19 73 VAL A O 1
ATOM 601 N N . PRO A 1 74 ? 7.215 0.680 2.212 1.00 97.31 74 PRO A N 1
ATOM 602 C CA . PRO A 1 74 ? 5.813 0.862 1.832 1.00 97.31 74 PRO A CA 1
ATOM 603 C C . PRO A 1 74 ? 5.014 -0.449 1.860 1.00 97.31 74 PRO A C 1
ATOM 605 O O . PRO A 1 74 ? 3.888 -0.429 2.335 1.00 97.31 74 PRO A O 1
ATOM 608 N N . TRP A 1 75 ? 5.593 -1.589 1.453 1.00 97.81 75 TRP A N 1
ATOM 609 C CA . TRP A 1 75 ? 4.911 -2.890 1.534 1.00 97.81 75 TRP A CA 1
ATOM 610 C C . TRP A 1 75 ? 4.612 -3.274 2.983 1.00 97.81 75 TRP A C 1
ATOM 612 O O . TRP A 1 75 ? 3.478 -3.615 3.309 1.00 97.81 75 TRP A O 1
ATOM 622 N N . SER A 1 76 ? 5.607 -3.167 3.866 1.00 96.12 76 SER A N 1
ATOM 623 C CA . SER A 1 76 ? 5.430 -3.476 5.283 1.00 96.12 76 SER A CA 1
ATOM 624 C C . SER A 1 76 ? 4.340 -2.600 5.908 1.00 96.12 76 SER A C 1
ATOM 626 O O . SER A 1 76 ? 3.426 -3.122 6.545 1.00 96.12 76 SER A O 1
ATOM 628 N N . ASN A 1 77 ? 4.356 -1.287 5.663 1.00 98.38 77 ASN A N 1
ATOM 629 C CA . ASN A 1 77 ? 3.297 -0.401 6.144 1.00 98.38 77 ASN A CA 1
ATOM 630 C C . ASN A 1 77 ? 1.910 -0.794 5.599 1.00 98.38 77 ASN A C 1
ATOM 632 O O . ASN A 1 77 ? 0.946 -0.784 6.361 1.00 98.38 77 ASN A O 1
ATOM 636 N N . SER A 1 78 ? 1.794 -1.183 4.324 1.00 98.44 78 SER A N 1
ATOM 637 C CA . SER A 1 78 ? 0.533 -1.676 3.749 1.00 98.44 78 SER A CA 1
ATOM 638 C C . SER A 1 78 ? 0.051 -2.969 4.417 1.00 98.44 78 SER A C 1
ATOM 640 O O . SER A 1 78 ? -1.146 -3.135 4.644 1.00 98.44 78 SER A O 1
ATOM 642 N N . VAL A 1 79 ? 0.966 -3.874 4.778 1.00 97.62 79 VAL A N 1
ATOM 643 C CA . VAL A 1 79 ? 0.648 -5.099 5.530 1.00 97.62 79 VAL A CA 1
ATOM 644 C C . VAL A 1 79 ? 0.111 -4.765 6.921 1.00 97.62 79 VAL A C 1
ATOM 646 O O . VAL A 1 79 ? -0.902 -5.335 7.329 1.00 97.62 79 VAL A O 1
ATOM 649 N N . LEU A 1 80 ? 0.737 -3.815 7.623 1.00 98.25 80 LEU A N 1
ATOM 650 C CA . LEU A 1 80 ? 0.233 -3.322 8.906 1.00 98.25 80 LEU A CA 1
ATOM 651 C C . LEU A 1 80 ? -1.145 -2.674 8.756 1.00 98.25 80 LEU A C 1
ATOM 653 O O . LEU A 1 80 ? -2.041 -2.953 9.546 1.00 98.25 80 LEU A O 1
ATOM 657 N N . LEU A 1 81 ? -1.331 -1.844 7.729 1.00 98.62 81 LEU A N 1
ATOM 658 C CA . LEU A 1 81 ? -2.593 -1.156 7.474 1.00 98.62 81 LEU A CA 1
ATOM 659 C C . LEU A 1 81 ? -3.721 -2.162 7.248 1.00 98.62 81 LEU A C 1
ATOM 661 O O . LEU A 1 81 ? -4.778 -2.054 7.864 1.00 98.62 81 LEU A O 1
ATOM 665 N N . ARG A 1 82 ? -3.466 -3.194 6.437 1.00 98.38 82 ARG A N 1
ATOM 666 C CA . ARG A 1 82 ? -4.401 -4.300 6.229 1.00 98.38 82 ARG A CA 1
ATOM 667 C C . ARG A 1 82 ? -4.696 -5.055 7.524 1.00 98.38 82 ARG A C 1
ATOM 669 O O . ARG A 1 82 ? -5.844 -5.417 7.754 1.00 98.38 82 ARG A O 1
ATOM 676 N N . PHE A 1 83 ? -3.682 -5.316 8.348 1.00 98.06 83 PHE A N 1
ATOM 677 C CA . PHE A 1 83 ? -3.858 -5.999 9.630 1.00 98.06 83 PHE A CA 1
ATOM 678 C C . PHE A 1 83 ? -4.775 -5.210 10.575 1.00 98.06 83 PHE A C 1
ATOM 68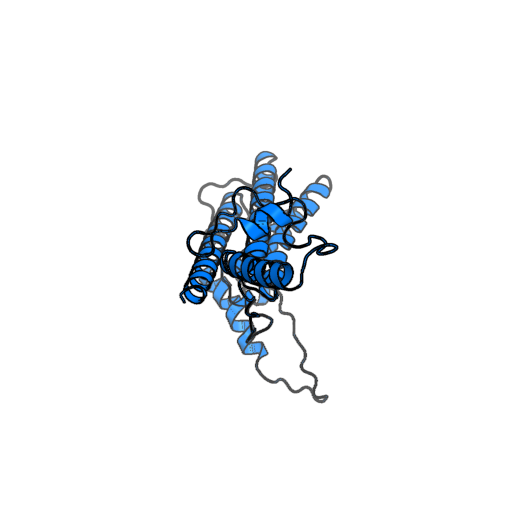0 O O . PHE A 1 83 ? -5.761 -5.753 11.069 1.00 98.06 83 PHE A O 1
ATOM 687 N N . LEU A 1 84 ? -4.487 -3.921 10.779 1.00 98.50 84 LEU A N 1
ATOM 688 C CA . LEU A 1 84 ? -5.289 -3.054 11.645 1.00 98.50 84 LEU A CA 1
ATOM 689 C C . LEU A 1 84 ? -6.697 -2.858 11.080 1.00 98.50 84 LEU A C 1
ATOM 691 O O . LEU A 1 84 ? -7.669 -2.932 11.824 1.00 98.50 84 LEU A O 1
ATOM 695 N N . GLY A 1 85 ? -6.816 -2.687 9.762 1.00 98.19 85 GLY A N 1
ATOM 696 C CA . GLY A 1 85 ? -8.105 -2.584 9.089 1.00 98.19 85 GLY A CA 1
ATOM 697 C C . GLY A 1 85 ? -8.959 -3.831 9.289 1.00 98.19 85 GLY A C 1
ATOM 698 O O . GLY A 1 85 ? -10.100 -3.700 9.701 1.00 98.19 85 GLY A O 1
ATOM 699 N N . ARG A 1 86 ? -8.389 -5.033 9.137 1.00 97.62 86 ARG A N 1
ATOM 700 C CA . ARG A 1 86 ? -9.083 -6.297 9.435 1.00 97.62 86 ARG A CA 1
ATOM 701 C C . ARG A 1 86 ? -9.526 -6.400 10.889 1.00 97.62 86 ARG A C 1
ATOM 703 O O . ARG A 1 86 ? -10.659 -6.785 11.156 1.00 97.62 86 ARG A O 1
ATOM 710 N N . LYS A 1 87 ? -8.651 -6.031 11.824 1.00 97.19 87 LYS A N 1
ATOM 711 C CA . LYS A 1 87 ? -8.981 -6.030 13.254 1.00 97.19 87 LYS A CA 1
ATOM 712 C C . LYS A 1 87 ? -10.131 -5.068 13.571 1.00 97.19 87 LYS A C 1
ATOM 714 O O . LYS A 1 87 ? -10.981 -5.406 14.386 1.00 97.19 87 LYS A O 1
ATOM 719 N N . PHE A 1 88 ? -10.187 -3.915 12.905 1.00 98.25 88 PHE A N 1
ATOM 720 C CA . PHE A 1 88 ? -11.305 -2.978 13.009 1.00 98.25 88 PHE A CA 1
ATOM 721 C C . PHE A 1 88 ? -12.582 -3.497 12.328 1.00 98.25 88 PHE A C 1
ATOM 723 O O . PHE A 1 88 ? -13.640 -3.520 12.940 1.00 98.25 88 PHE A O 1
ATOM 730 N N . THR A 1 89 ? -12.522 -3.953 11.075 1.00 98.00 89 THR A N 1
ATOM 731 C CA . THR A 1 89 ? -13.717 -4.399 10.340 1.00 98.00 89 THR A CA 1
ATOM 732 C C . THR A 1 89 ? -14.335 -5.670 10.922 1.00 98.00 89 THR A C 1
ATOM 734 O O . THR A 1 89 ? -15.508 -5.968 10.684 1.00 98.00 89 THR A O 1
ATOM 737 N N . ASP A 1 90 ? -13.580 -6.429 11.715 1.00 97.00 90 ASP A N 1
ATOM 738 C CA . ASP A 1 90 ? -14.097 -7.536 12.513 1.00 97.00 90 ASP A CA 1
ATOM 739 C C . ASP A 1 90 ? -14.981 -7.086 13.696 1.00 97.00 90 ASP A C 1
ATOM 741 O O . ASP A 1 90 ? -15.808 -7.886 14.131 1.00 97.00 90 ASP A O 1
ATOM 745 N N . SER A 1 91 ? -14.910 -5.824 14.149 1.00 96.62 91 SER A N 1
ATOM 746 C CA . SER A 1 91 ? -15.796 -5.278 15.195 1.00 96.62 91 SER A CA 1
ATOM 747 C C . SER A 1 91 ? -17.060 -4.586 14.666 1.00 96.62 91 SER A C 1
ATOM 749 O O . SER A 1 91 ? -17.957 -4.266 15.449 1.00 96.62 91 SER A O 1
ATOM 751 N N . LEU A 1 92 ? -17.171 -4.369 13.350 1.00 97.38 92 LEU A N 1
ATOM 752 C CA . LEU A 1 92 ? -18.347 -3.737 12.747 1.00 97.38 92 LEU A CA 1
ATOM 753 C C . LEU A 1 92 ? -19.610 -4.603 12.906 1.00 97.38 92 LEU A C 1
ATOM 755 O O . LEU A 1 92 ? -19.540 -5.836 12.823 1.00 97.38 92 LEU A O 1
ATOM 759 N N . PRO A 1 93 ? -20.795 -3.987 13.080 1.00 97.31 93 PRO A N 1
ATOM 760 C CA . PRO A 1 93 ? -22.037 -4.740 13.171 1.00 97.31 93 PRO A CA 1
ATOM 761 C C . PRO A 1 93 ? -22.356 -5.431 11.843 1.00 97.31 93 PRO A C 1
ATOM 763 O O . PRO A 1 93 ? -21.961 -4.990 10.764 1.00 97.31 93 PRO A O 1
ATOM 766 N N . LYS A 1 94 ? -23.148 -6.507 11.908 1.00 95.94 94 LYS A N 1
ATOM 767 C CA . LYS A 1 94 ? -23.530 -7.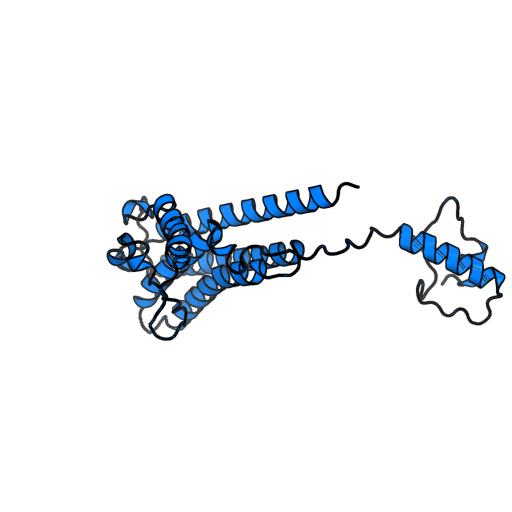298 10.724 1.00 95.94 94 LYS A CA 1
ATOM 768 C C . LYS A 1 94 ? -24.222 -6.473 9.630 1.00 95.94 94 LYS A C 1
ATOM 770 O O . LYS A 1 94 ? -24.126 -6.843 8.463 1.00 95.94 94 LYS A O 1
ATOM 775 N N . SER A 1 95 ? -24.892 -5.374 9.991 1.00 97.00 95 SER A N 1
ATOM 776 C CA . SER A 1 95 ? -25.512 -4.445 9.036 1.00 97.00 95 SER A CA 1
ATOM 777 C C . SER A 1 95 ? -24.499 -3.816 8.073 1.00 97.00 95 SER A C 1
ATOM 779 O O . SER A 1 95 ? -24.849 -3.529 6.935 1.00 97.00 95 SER A O 1
ATOM 781 N N . GLU A 1 96 ? -23.233 -3.698 8.482 1.00 97.56 96 GLU A N 1
ATOM 782 C CA . GLU A 1 96 ? -22.152 -3.082 7.705 1.00 97.56 96 GLU A CA 1
ATOM 783 C C . GLU A 1 96 ? -21.302 -4.101 6.930 1.00 97.56 96 GLU A C 1
ATOM 785 O O . GLU A 1 96 ? -20.183 -3.798 6.514 1.00 97.56 96 GLU A O 1
ATOM 790 N N . TYR A 1 97 ? -21.807 -5.320 6.695 1.00 95.75 97 TYR A N 1
ATOM 791 C CA . TYR A 1 97 ? -21.057 -6.373 5.991 1.00 95.75 97 TYR A CA 1
ATOM 792 C C . TYR A 1 97 ? -20.497 -5.909 4.638 1.00 95.75 97 TYR A C 1
ATOM 794 O O . TYR A 1 97 ? -19.360 -6.229 4.288 1.00 95.75 97 TYR A O 1
ATOM 802 N N . ARG A 1 98 ? -21.273 -5.115 3.888 1.00 96.44 98 ARG A N 1
ATOM 803 C CA . ARG A 1 98 ? -20.831 -4.569 2.599 1.00 96.44 98 ARG A CA 1
ATOM 804 C C . ARG A 1 98 ? -19.644 -3.619 2.763 1.00 96.44 98 ARG A C 1
ATOM 806 O O . ARG A 1 98 ? -18.674 -3.745 2.025 1.00 96.44 98 ARG A O 1
ATOM 813 N N . ARG A 1 99 ? -19.707 -2.718 3.743 1.00 95.38 99 ARG A N 1
ATOM 814 C CA . ARG A 1 99 ? -18.648 -1.745 4.024 1.00 95.38 99 ARG A CA 1
ATOM 815 C C . ARG A 1 99 ? -17.374 -2.424 4.513 1.00 95.38 99 ARG A C 1
ATOM 817 O O . ARG A 1 99 ? -16.285 -2.099 4.055 1.00 95.38 99 ARG A O 1
ATOM 824 N N . LYS A 1 100 ? -17.522 -3.434 5.375 1.00 97.62 100 LYS A N 1
ATOM 825 C CA . LYS A 1 100 ? -16.434 -4.338 5.757 1.00 97.62 100 LYS A CA 1
ATOM 826 C C . LYS A 1 100 ? -15.748 -4.938 4.531 1.00 97.62 100 LYS A C 1
ATOM 828 O O . LYS A 1 100 ? -14.531 -4.856 4.424 1.00 97.62 100 LYS A O 1
ATOM 833 N N . ALA A 1 101 ? -16.519 -5.528 3.616 1.00 97.69 101 ALA A N 1
ATOM 834 C CA . ALA A 1 101 ? -15.965 -6.161 2.423 1.00 97.69 101 ALA A CA 1
ATOM 835 C C . ALA A 1 101 ? -15.208 -5.157 1.538 1.00 97.69 101 ALA A C 1
ATOM 837 O O . ALA A 1 101 ? -14.103 -5.457 1.102 1.00 97.69 101 ALA A O 1
ATOM 838 N N . GLN A 1 102 ? -15.766 -3.959 1.336 1.00 97.44 102 GLN A N 1
ATOM 839 C CA . GLN A 1 102 ? -15.143 -2.894 0.540 1.00 97.44 102 GLN A CA 1
ATOM 840 C C . GLN A 1 102 ? -13.788 -2.460 1.112 1.00 97.44 102 GLN A C 1
ATOM 842 O O . GLN A 1 102 ? -12.783 -2.518 0.399 1.00 97.44 102 GLN A O 1
ATOM 847 N N . LEU A 1 103 ? -13.739 -2.139 2.410 1.00 98.19 103 LEU A N 1
ATOM 848 C CA . LEU A 1 103 ? -12.496 -1.735 3.066 1.00 98.19 103 LEU A CA 1
ATOM 849 C C . LEU A 1 103 ? -11.470 -2.880 3.070 1.00 98.19 103 LEU A C 1
ATOM 851 O O . LEU A 1 103 ? -10.291 -2.680 2.778 1.00 98.19 103 LEU A O 1
ATOM 855 N N . ASP A 1 104 ? -11.897 -4.111 3.351 1.00 98.44 104 ASP A N 1
ATOM 856 C CA . ASP A 1 104 ? -10.998 -5.267 3.351 1.00 98.44 104 ASP A CA 1
ATOM 857 C C . ASP A 1 104 ? -10.400 -5.546 1.962 1.00 98.44 104 ASP A C 1
ATOM 859 O O . ASP A 1 104 ? -9.220 -5.913 1.852 1.00 98.44 104 ASP A O 1
ATOM 863 N N . ASP A 1 105 ? -11.189 -5.362 0.901 1.00 98.31 105 ASP A N 1
ATOM 864 C CA . ASP A 1 105 ? -10.745 -5.539 -0.477 1.00 98.31 105 ASP A CA 1
ATOM 865 C C . ASP A 1 105 ? -9.793 -4.433 -0.930 1.00 98.31 105 ASP A C 1
ATOM 867 O O . ASP A 1 105 ? -8.744 -4.756 -1.503 1.00 98.31 105 ASP A O 1
ATOM 871 N N . CYS A 1 106 ? -10.076 -3.163 -0.619 1.00 97.56 106 CYS A N 1
ATOM 872 C CA . CYS A 1 106 ? -9.155 -2.073 -0.944 1.00 97.56 106 CYS A CA 1
ATOM 873 C C . CYS A 1 106 ? -7.812 -2.278 -0.214 1.00 97.56 106 CYS A C 1
ATOM 875 O O . CYS A 1 106 ? -6.747 -2.229 -0.836 1.00 97.56 106 CYS A O 1
ATOM 877 N N . LEU A 1 107 ? -7.836 -2.646 1.077 1.00 98.56 107 LEU A N 1
ATOM 878 C CA . LEU A 1 107 ? -6.636 -2.870 1.892 1.00 98.56 107 LEU A CA 1
ATOM 879 C C . LEU A 1 107 ? -5.795 -4.031 1.363 1.00 98.56 107 LEU A C 1
ATOM 881 O O . LEU A 1 107 ? -4.561 -3.972 1.327 1.00 98.56 107 LEU A O 1
ATOM 885 N N . ARG A 1 108 ? -6.459 -5.108 0.931 1.00 98.50 108 ARG A N 1
ATOM 886 C CA . ARG A 1 108 ? -5.810 -6.233 0.255 1.00 98.50 108 ARG A CA 1
ATOM 887 C C . ARG A 1 108 ? -5.192 -5.791 -1.071 1.00 98.50 108 ARG A C 1
ATOM 889 O O . ARG A 1 108 ? -4.062 -6.193 -1.353 1.00 98.50 108 ARG A O 1
ATOM 896 N N . SER A 1 109 ? -5.899 -4.985 -1.858 1.00 98.56 109 SER A N 1
ATOM 897 C CA . SER A 1 109 ? -5.443 -4.495 -3.161 1.00 98.56 109 SER A CA 1
ATOM 898 C C . SER A 1 109 ? -4.146 -3.687 -3.052 1.00 98.56 109 SER A C 1
ATOM 900 O O . SER A 1 109 ? -3.209 -3.943 -3.810 1.00 98.56 109 SER A O 1
ATOM 902 N N . VAL A 1 110 ? -4.016 -2.809 -2.044 1.00 98.69 110 VAL A N 1
ATOM 903 C CA . VAL A 1 110 ? -2.779 -2.037 -1.803 1.00 98.69 110 VAL A CA 1
ATOM 904 C C . VAL A 1 110 ? -1.557 -2.959 -1.722 1.00 98.69 110 VAL A C 1
ATOM 906 O O . VAL A 1 110 ? -0.565 -2.726 -2.417 1.00 98.69 110 VAL A O 1
ATOM 909 N N . VAL A 1 111 ? -1.637 -4.029 -0.921 1.00 98.50 111 VAL A N 1
ATOM 910 C CA . VAL A 1 111 ? -0.547 -5.005 -0.750 1.00 98.50 111 VAL A CA 1
ATOM 911 C C . VAL A 1 111 ? -0.306 -5.787 -2.043 1.00 98.50 111 VAL A C 1
ATOM 913 O O . VAL A 1 111 ? 0.832 -5.876 -2.506 1.00 98.50 111 VAL A O 1
ATOM 916 N N . ARG A 1 112 ? -1.368 -6.330 -2.654 1.00 98.12 112 ARG A N 1
ATOM 917 C CA . ARG A 1 112 ? -1.257 -7.194 -3.842 1.00 98.12 112 ARG A CA 1
ATOM 918 C C . ARG A 1 112 ? -0.677 -6.468 -5.046 1.00 98.12 112 ARG A C 1
ATOM 920 O O . ARG A 1 112 ? 0.173 -7.039 -5.720 1.00 98.12 112 ARG A O 1
ATOM 927 N N . ASN A 1 113 ? -1.037 -5.207 -5.256 1.00 98.69 113 ASN A N 1
ATOM 928 C CA . ASN A 1 113 ? -0.482 -4.409 -6.344 1.00 98.69 113 ASN A CA 1
ATOM 929 C C . ASN A 1 113 ? 1.034 -4.196 -6.193 1.00 98.69 113 ASN A C 1
ATOM 931 O O . ASN A 1 113 ? 1.758 -4.255 -7.186 1.00 98.69 113 ASN A O 1
ATOM 935 N N . ILE A 1 114 ? 1.549 -4.033 -4.966 1.00 98.19 114 ILE A N 1
ATOM 936 C CA . ILE A 1 114 ? 3.001 -3.939 -4.727 1.00 98.19 114 ILE A CA 1
ATOM 937 C C . ILE A 1 114 ? 3.688 -5.275 -5.040 1.00 98.19 114 ILE A C 1
ATOM 939 O O . ILE A 1 114 ? 4.717 -5.296 -5.715 1.00 98.19 114 ILE A O 1
ATOM 943 N N . GLU A 1 115 ? 3.121 -6.389 -4.572 1.00 96.31 115 GLU A N 1
ATOM 944 C CA . GLU A 1 115 ? 3.668 -7.737 -4.786 1.00 96.31 115 GLU A CA 1
ATOM 945 C C . GLU A 1 115 ? 3.674 -8.133 -6.265 1.00 96.31 115 GLU A C 1
ATOM 947 O O . GLU A 1 115 ? 4.666 -8.658 -6.775 1.00 96.31 115 GLU A O 1
ATOM 952 N N . GLU A 1 116 ? 2.572 -7.871 -6.961 1.00 96.31 116 GLU A N 1
ATOM 953 C CA . GLU A 1 116 ? 2.399 -8.177 -8.375 1.00 96.31 116 GLU A CA 1
ATOM 954 C C . GLU A 1 116 ? 3.282 -7.284 -9.239 1.00 96.31 116 GLU A C 1
ATOM 956 O O . GLU A 1 116 ? 4.040 -7.784 -10.070 1.00 96.31 116 GLU A O 1
ATOM 961 N N . GLY A 1 117 ? 3.271 -5.976 -8.974 1.00 95.50 117 GLY A N 1
ATOM 962 C CA . GLY A 1 117 ? 4.149 -5.013 -9.623 1.00 95.50 117 GLY A CA 1
ATOM 963 C C . GLY A 1 117 ? 5.622 -5.360 -9.453 1.00 95.50 117 GLY A C 1
ATOM 964 O O . GLY A 1 117 ? 6.408 -5.265 -10.401 1.00 95.50 117 GLY A O 1
ATOM 965 N N . PHE A 1 118 ? 6.013 -5.812 -8.258 1.00 94.00 118 PHE A N 1
ATOM 966 C CA . PHE A 1 118 ? 7.382 -6.235 -8.011 1.00 94.00 118 PHE A CA 1
ATOM 967 C C . PHE A 1 118 ? 7.790 -7.397 -8.908 1.00 94.00 118 PHE A C 1
ATOM 969 O O . PHE A 1 118 ? 8.962 -7.460 -9.225 1.00 94.00 118 PHE A O 1
ATOM 976 N N . LYS A 1 119 ? 6.871 -8.261 -9.348 1.00 90.88 119 LYS A N 1
ATOM 977 C CA . LYS A 1 119 ? 7.156 -9.414 -10.217 1.00 90.88 119 LYS A CA 1
ATOM 978 C C . LYS A 1 119 ? 7.072 -9.095 -11.716 1.00 90.88 119 LYS A C 1
ATOM 980 O O . LYS A 1 119 ? 7.282 -9.990 -12.533 1.00 90.88 119 LYS A O 1
ATOM 985 N N . ARG A 1 120 ? 6.766 -7.850 -12.104 1.00 91.12 120 ARG A N 1
ATOM 986 C CA . ARG A 1 120 ? 6.607 -7.459 -13.515 1.00 91.12 120 ARG A CA 1
ATOM 987 C C . ARG A 1 120 ? 7.925 -7.333 -14.259 1.00 91.12 120 ARG A C 1
ATOM 989 O O . ARG A 1 120 ? 8.856 -6.704 -13.771 1.00 91.12 120 ARG A O 1
ATOM 996 N N . SER A 1 121 ? 7.974 -7.851 -15.480 1.00 86.88 121 SER A N 1
ATOM 997 C CA . SER A 1 121 ? 9.183 -7.910 -16.305 1.00 86.88 121 SER A CA 1
ATOM 998 C C . SER A 1 121 ? 9.891 -6.567 -16.464 1.00 86.88 121 SER A C 1
ATOM 1000 O O . SER A 1 121 ? 11.103 -6.554 -16.648 1.00 86.88 121 SER A O 1
ATOM 1002 N N . THR A 1 122 ? 9.194 -5.435 -16.355 1.00 88.06 122 THR A N 1
ATOM 1003 C CA . THR A 1 122 ? 9.807 -4.111 -16.494 1.00 88.06 122 THR A CA 1
ATOM 1004 C C . THR A 1 122 ? 9.573 -3.169 -15.324 1.00 88.06 122 THR A C 1
ATOM 1006 O O . THR A 1 122 ? 8.610 -3.264 -14.565 1.00 88.06 122 THR A O 1
ATOM 1009 N N . THR A 1 123 ? 10.470 -2.188 -15.189 1.00 89.94 123 THR A N 1
ATOM 1010 C CA . THR A 1 123 ? 10.317 -1.115 -14.196 1.00 89.94 123 THR A CA 1
ATOM 1011 C C . THR A 1 123 ? 9.128 -0.209 -14.518 1.00 89.94 123 THR A C 1
ATOM 1013 O O . THR A 1 123 ? 8.500 0.297 -13.597 1.00 89.94 123 THR A O 1
ATOM 1016 N N . SER A 1 124 ? 8.788 -0.026 -15.797 1.00 90.25 124 SER A N 1
ATOM 1017 C CA . SER A 1 124 ? 7.611 0.753 -16.203 1.00 90.25 124 SER A CA 1
ATOM 1018 C C . SER A 1 124 ? 6.307 0.088 -15.768 1.00 90.25 124 SER A C 1
ATOM 1020 O O . SER A 1 124 ? 5.476 0.753 -15.158 1.00 90.25 124 SER A O 1
ATOM 1022 N N . GLU A 1 125 ? 6.161 -1.221 -15.989 1.00 92.75 125 GLU A N 1
ATOM 1023 C CA . GLU A 1 125 ? 5.020 -1.971 -15.451 1.00 92.75 125 GLU A CA 1
ATOM 1024 C C . GLU A 1 125 ? 5.008 -1.921 -13.923 1.00 92.75 125 GLU A C 1
ATOM 1026 O O . GLU A 1 125 ? 3.957 -1.724 -13.325 1.00 92.75 125 GLU A O 1
ATOM 1031 N N . TYR A 1 126 ? 6.167 -2.031 -13.263 1.00 95.19 126 TYR A N 1
ATOM 1032 C CA . TYR A 1 126 ? 6.196 -1.913 -11.808 1.00 95.19 126 TYR A CA 1
ATOM 1033 C C . TYR A 1 126 ? 5.655 -0.561 -11.329 1.00 95.19 126 TYR A C 1
ATOM 1035 O O . TYR A 1 126 ? 4.816 -0.524 -10.436 1.00 95.19 126 TYR A O 1
ATOM 1043 N N . ILE A 1 127 ? 6.083 0.543 -11.947 1.00 95.62 127 ILE A N 1
ATOM 1044 C CA . ILE A 1 127 ? 5.578 1.884 -11.625 1.00 95.62 127 ILE A CA 1
ATOM 1045 C C . ILE A 1 127 ? 4.059 1.963 -11.827 1.00 95.62 127 ILE A C 1
ATOM 1047 O O . ILE A 1 127 ? 3.367 2.498 -10.966 1.00 95.62 127 ILE A O 1
ATOM 1051 N N . GLN A 1 128 ? 3.528 1.384 -12.906 1.00 97.12 128 GLN A N 1
ATOM 1052 C CA . GLN A 1 128 ? 2.084 1.325 -13.149 1.00 97.12 128 GLN A CA 1
ATOM 1053 C C . GLN A 1 128 ? 1.340 0.598 -12.016 1.00 97.12 128 GLN A C 1
ATOM 1055 O O . GLN A 1 128 ? 0.348 1.109 -11.500 1.00 97.12 128 GLN A O 1
ATOM 1060 N N . PHE A 1 129 ? 1.857 -0.546 -11.567 1.00 98.38 129 PHE A N 1
ATOM 1061 C CA . PHE A 1 129 ? 1.297 -1.287 -10.433 1.00 98.38 129 PHE A CA 1
ATOM 1062 C C . PHE A 1 129 ? 1.398 -0.529 -9.104 1.00 98.38 129 PHE A C 1
ATOM 1064 O O . PHE A 1 129 ? 0.475 -0.584 -8.292 1.00 98.38 129 PHE A O 1
ATOM 1071 N N . LEU A 1 130 ? 2.480 0.221 -8.880 1.00 98.44 130 LEU A N 1
ATOM 1072 C CA . LEU A 1 130 ? 2.567 1.125 -7.730 1.00 98.44 130 LEU A CA 1
ATOM 1073 C C . LEU A 1 130 ? 1.492 2.219 -7.806 1.00 98.44 130 LEU A C 1
ATOM 1075 O O . LEU A 1 130 ? 0.899 2.539 -6.780 1.00 98.44 130 LEU A O 1
ATOM 1079 N N . GLY A 1 131 ? 1.170 2.714 -9.004 1.00 98.00 131 GLY A N 1
ATOM 1080 C CA . GLY A 1 131 ? 0.036 3.613 -9.230 1.00 98.00 131 GLY A CA 1
ATOM 1081 C C . GLY A 1 131 ? -1.310 2.991 -8.840 1.00 98.00 131 GLY A C 1
ATOM 1082 O O . GLY A 1 131 ? -2.106 3.637 -8.164 1.00 98.00 131 GLY A O 1
ATOM 1083 N N . TYR A 1 132 ? -1.544 1.715 -9.167 1.00 98.62 132 TYR A N 1
ATOM 1084 C CA . TYR A 1 132 ? -2.738 0.990 -8.704 1.00 98.62 132 TYR A CA 1
ATOM 1085 C C . TYR A 1 132 ? -2.773 0.821 -7.182 1.00 98.62 132 TYR A C 1
ATOM 1087 O O . TYR A 1 132 ? -3.827 0.970 -6.569 1.00 98.62 132 TYR A O 1
ATOM 1095 N N . SER A 1 133 ? -1.622 0.565 -6.551 1.00 98.62 133 SER A N 1
ATOM 1096 C CA . SER A 1 133 ? -1.515 0.518 -5.087 1.00 98.62 133 SER A CA 1
ATOM 1097 C C . SER A 1 133 ? -1.895 1.861 -4.448 1.00 98.62 133 SER A C 1
ATOM 1099 O O . SER A 1 133 ? -2.646 1.879 -3.476 1.00 98.62 133 SER A O 1
ATOM 1101 N N . GLN A 1 134 ? -1.449 2.984 -5.025 1.00 98.56 134 GLN A N 1
ATOM 1102 C CA . GLN A 1 134 ? -1.831 4.324 -4.567 1.00 98.56 134 GLN A CA 1
ATOM 1103 C C . GLN A 1 134 ? -3.324 4.612 -4.766 1.00 98.56 134 GLN A C 1
ATOM 1105 O O . GLN A 1 134 ? -3.944 5.179 -3.873 1.00 98.56 134 GLN A O 1
ATOM 1110 N N . GLY A 1 135 ? -3.907 4.190 -5.894 1.00 98.38 135 GLY A N 1
ATOM 1111 C CA . GLY A 1 135 ? -5.347 4.312 -6.142 1.00 98.38 135 GLY A CA 1
ATOM 1112 C C . GLY A 1 135 ? -6.177 3.607 -5.067 1.00 98.38 135 GLY A C 1
ATOM 1113 O O . GLY A 1 135 ? -7.006 4.238 -4.419 1.00 98.38 135 GLY A O 1
ATOM 1114 N N . SER A 1 136 ? -5.875 2.334 -4.790 1.00 98.62 136 SER A N 1
ATOM 1115 C CA . SER A 1 136 ? -6.550 1.586 -3.719 1.00 98.62 136 SER A CA 1
ATOM 1116 C C . SER A 1 136 ? -6.299 2.170 -2.325 1.00 98.62 136 SER A C 1
ATOM 1118 O O . SER A 1 136 ? -7.159 2.070 -1.456 1.00 98.62 136 SER A O 1
ATOM 1120 N N . LEU A 1 137 ? -5.140 2.791 -2.086 1.00 98.50 137 LEU A N 1
ATOM 1121 C CA . LEU A 1 137 ? -4.849 3.438 -0.806 1.00 98.50 137 LEU A CA 1
ATOM 1122 C C . LEU A 1 137 ? -5.728 4.679 -0.584 1.00 98.50 137 LEU A C 1
ATOM 1124 O O . LEU A 1 137 ? -6.149 4.926 0.546 1.00 98.50 137 LEU A O 1
ATOM 1128 N N . GLU A 1 138 ? -6.024 5.435 -1.644 1.00 98.25 138 GLU A N 1
ATOM 1129 C CA . GLU A 1 138 ? -6.943 6.576 -1.576 1.00 98.25 138 GLU A CA 1
ATOM 1130 C C . GLU A 1 138 ? -8.398 6.126 -1.383 1.00 98.25 138 GLU A C 1
ATOM 1132 O O . GLU A 1 138 ? -9.110 6.729 -0.584 1.00 98.25 138 GLU A O 1
ATOM 1137 N N . GLU A 1 139 ? -8.819 5.025 -2.016 1.00 98.00 139 GLU A N 1
ATOM 1138 C CA . GLU A 1 139 ? -10.126 4.401 -1.745 1.00 98.00 139 GLU A CA 1
ATOM 1139 C C . GLU A 1 139 ? -10.258 4.022 -0.264 1.00 98.00 139 GLU A C 1
ATOM 1141 O O . GLU A 1 139 ? -11.199 4.453 0.401 1.00 98.00 139 GLU A O 1
ATOM 1146 N N . CYS A 1 140 ? -9.258 3.330 0.297 1.00 97.69 140 CYS A N 1
ATOM 1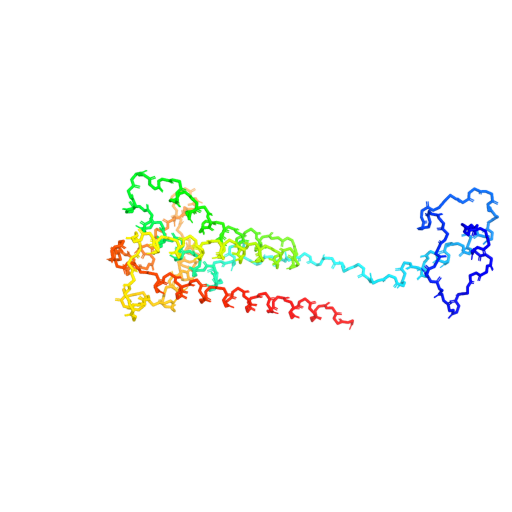147 C CA . CYS A 1 140 ? -9.261 2.990 1.721 1.00 97.69 140 CYS A CA 1
ATOM 1148 C C . CYS A 1 140 ? -9.326 4.227 2.618 1.00 97.69 140 CYS A C 1
ATOM 1150 O O . CYS A 1 140 ? -10.001 4.222 3.646 1.00 97.69 140 CYS A O 1
ATOM 1152 N N . LYS A 1 141 ? -8.626 5.303 2.245 1.00 98.38 141 LYS A N 1
ATOM 1153 C CA . LYS A 1 141 ? -8.669 6.572 2.976 1.00 98.38 141 LYS A CA 1
ATOM 1154 C C . LYS A 1 141 ? -10.069 7.188 2.971 1.00 98.38 141 LYS A C 1
ATOM 1156 O O . LYS A 1 141 ? -10.446 7.791 3.975 1.00 98.38 141 LYS A O 1
ATOM 1161 N N . GLY A 1 142 ? -10.801 7.064 1.864 1.00 98.12 142 GLY A N 1
ATOM 1162 C CA . GLY A 1 142 ? -12.213 7.433 1.759 1.00 98.12 142 GLY A CA 1
ATOM 1163 C C . GLY A 1 142 ? -13.072 6.616 2.721 1.00 98.12 142 GLY A C 1
ATOM 1164 O O . GLY A 1 142 ? -13.668 7.189 3.629 1.00 98.12 142 GLY A O 1
ATOM 1165 N N . ASP A 1 143 ? -13.014 5.287 2.617 1.00 98.00 143 ASP A N 1
ATOM 1166 C CA . ASP A 1 143 ? -13.789 4.371 3.467 1.00 98.00 143 ASP A CA 1
ATOM 1167 C C . ASP A 1 143 ? -13.532 4.603 4.970 1.00 98.00 143 ASP A C 1
ATOM 1169 O O . ASP A 1 143 ? -14.459 4.610 5.781 1.00 98.00 143 ASP A O 1
ATOM 1173 N N . ILE A 1 144 ? -12.274 4.843 5.362 1.00 98.38 144 ILE A N 1
ATOM 1174 C CA . ILE A 1 144 ? -11.884 5.168 6.745 1.00 98.38 144 ILE A CA 1
ATOM 1175 C C . ILE A 1 144 ? -12.549 6.466 7.233 1.00 98.38 144 ILE A C 1
ATOM 1177 O O . ILE A 1 144 ? -12.972 6.546 8.389 1.00 98.38 144 ILE A O 1
ATOM 1181 N N . LYS A 1 145 ? -12.630 7.495 6.381 1.00 98.31 145 LYS A N 1
ATOM 1182 C CA . LYS A 1 145 ? -13.289 8.762 6.730 1.00 98.31 145 LYS A CA 1
ATOM 1183 C C . LYS A 1 145 ? -14.794 8.578 6.866 1.00 98.31 145 LYS A C 1
ATOM 1185 O O . LYS A 1 145 ? -15.358 9.077 7.837 1.00 98.31 145 LYS A O 1
ATOM 1190 N N . ASP A 1 146 ? -15.409 7.827 5.960 1.00 98.06 146 ASP A N 1
ATOM 1191 C CA . ASP A 1 146 ? -16.844 7.539 5.994 1.00 98.06 146 ASP A CA 1
ATOM 1192 C C . ASP A 1 146 ? -17.211 6.749 7.261 1.00 98.06 146 ASP A C 1
ATOM 1194 O O . ASP A 1 146 ? -18.168 7.078 7.960 1.00 98.06 146 ASP A O 1
ATOM 1198 N N . LEU A 1 147 ? -16.388 5.767 7.647 1.00 97.81 147 LEU A N 1
ATOM 1199 C CA . LEU A 1 147 ? -16.530 5.035 8.911 1.00 97.81 147 LEU A CA 1
ATOM 1200 C C . LEU A 1 147 ? -16.449 5.938 10.148 1.00 97.81 147 LEU A C 1
ATOM 1202 O O . LEU A 1 147 ? -17.159 5.701 11.127 1.00 97.81 147 LEU A O 1
ATOM 1206 N N . ALA A 1 148 ? -15.593 6.959 10.127 1.00 97.50 148 ALA A N 1
ATOM 1207 C CA . ALA A 1 148 ? -15.510 7.925 11.219 1.00 97.50 148 ALA A CA 1
ATOM 1208 C C . ALA A 1 148 ? -16.712 8.878 11.236 1.00 97.50 148 ALA A C 1
ATOM 1210 O O . ALA A 1 148 ? -17.264 9.150 12.303 1.00 97.50 148 ALA A O 1
ATOM 1211 N N . GLN A 1 149 ? -17.148 9.354 10.067 1.00 97.94 149 GLN A N 1
ATOM 1212 C CA . GLN A 1 149 ? -18.330 10.206 9.921 1.00 97.94 149 GLN A CA 1
ATOM 1213 C C . GLN A 1 149 ? -19.592 9.506 10.439 1.00 97.94 149 GLN A C 1
ATOM 1215 O O . GLN A 1 149 ? -20.378 10.106 11.176 1.00 97.94 149 GLN A O 1
ATOM 1220 N N . ASP A 1 150 ? -19.721 8.214 10.146 1.00 97.31 150 ASP A N 1
ATOM 1221 C CA . ASP A 1 150 ? -20.838 7.377 10.583 1.00 97.31 150 ASP A CA 1
ATOM 1222 C C . ASP A 1 150 ? -20.667 6.837 12.014 1.00 97.31 150 ASP A C 1
ATOM 1224 O O . ASP A 1 150 ? -21.471 6.035 12.486 1.00 97.31 150 ASP A O 1
ATOM 1228 N N . ARG A 1 151 ? -19.648 7.319 12.744 1.00 96.81 151 ARG A N 1
ATOM 1229 C CA . ARG A 1 151 ? -19.379 7.031 14.165 1.00 96.81 151 ARG A CA 1
ATOM 1230 C C . ARG A 1 151 ? -19.033 5.572 14.480 1.00 96.81 151 ARG A C 1
ATOM 1232 O O . ARG A 1 151 ? -19.105 5.171 15.640 1.00 96.81 151 ARG A O 1
ATOM 1239 N N . PHE A 1 152 ? -18.605 4.798 13.485 1.00 97.12 152 PHE A N 1
ATOM 1240 C CA . PHE A 1 152 ? -18.051 3.458 13.698 1.00 97.12 152 PHE A CA 1
ATOM 1241 C C . PHE A 1 152 ? -16.582 3.499 14.115 1.00 97.12 152 PHE A C 1
ATOM 1243 O O . PHE A 1 152 ? -16.141 2.657 14.892 1.00 97.12 152 PHE A O 1
ATOM 1250 N N . LEU A 1 153 ? -15.825 4.474 13.606 1.00 97.50 153 LEU A N 1
ATOM 1251 C CA . LEU A 1 153 ? -14.413 4.650 13.924 1.00 97.50 153 LEU A CA 1
ATOM 1252 C C . LEU A 1 153 ? -14.222 5.847 14.873 1.00 97.50 153 LEU A C 1
ATOM 1254 O O . LEU A 1 153 ? -14.588 6.969 14.514 1.00 97.50 153 LEU A O 1
ATOM 1258 N N . PRO A 1 154 ? -13.645 5.648 16.073 1.00 96.62 154 PRO A N 1
ATOM 1259 C CA . PRO A 1 154 ? -13.407 6.735 17.011 1.00 96.62 154 PRO A CA 1
ATOM 1260 C C . PRO A 1 154 ? -12.493 7.831 16.449 1.00 96.62 154 PRO A C 1
ATOM 1262 O O . PRO A 1 154 ? -11.477 7.560 15.807 1.00 96.62 154 PRO A O 1
ATOM 1265 N N . ASN A 1 155 ? -12.828 9.077 16.777 1.00 96.75 155 ASN A N 1
ATOM 1266 C CA . ASN A 1 155 ? -11.974 10.247 16.602 1.00 96.75 155 ASN A CA 1
ATOM 1267 C C . ASN A 1 155 ? -11.401 10.625 17.971 1.00 96.75 155 ASN A C 1
ATOM 1269 O O . ASN A 1 155 ? -12.155 10.962 18.889 1.00 96.75 155 ASN A O 1
ATOM 1273 N N . ARG A 1 156 ? -10.080 10.500 18.127 1.00 97.00 156 ARG A N 1
ATOM 1274 C CA . ARG A 1 156 ? -9.371 10.849 19.365 1.00 97.00 156 ARG A CA 1
ATOM 1275 C C . ARG A 1 156 ? -8.153 11.685 18.981 1.00 97.00 156 ARG A C 1
ATOM 1277 O O . ARG A 1 156 ? -7.085 11.113 18.723 1.00 97.00 156 ARG A O 1
ATOM 1284 N N . PRO A 1 157 ? -8.282 13.022 18.951 1.00 95.62 157 PRO A N 1
ATOM 1285 C CA . PRO A 1 157 ? -7.189 13.894 18.558 1.00 95.62 157 PRO A CA 1
ATOM 1286 C C . PRO A 1 157 ? -5.933 13.623 19.392 1.00 95.62 157 PRO A C 1
ATOM 1288 O O . PRO A 1 157 ? -5.998 13.497 20.613 1.00 95.62 157 PRO A O 1
ATOM 1291 N N . GLY A 1 158 ? -4.785 13.507 18.723 1.00 94.06 158 GLY A N 1
ATOM 1292 C CA . GLY A 1 158 ? -3.502 13.181 19.356 1.00 94.06 158 GLY A CA 1
ATOM 1293 C C . GLY A 1 158 ? -3.203 11.683 19.490 1.00 94.06 158 GLY A C 1
ATOM 1294 O O . GLY A 1 158 ? -2.072 11.329 19.825 1.00 94.06 158 GLY A O 1
ATOM 1295 N N . SER A 1 159 ? -4.157 10.796 19.185 1.00 97.25 159 SER A N 1
ATOM 1296 C CA . SER A 1 159 ? -3.858 9.368 19.027 1.00 97.25 159 SER A CA 1
ATOM 1297 C C . SER A 1 159 ? -2.955 9.115 17.812 1.00 97.25 159 SER A C 1
ATOM 1299 O O . SER A 1 159 ? -2.941 9.874 16.843 1.00 97.25 159 SER A O 1
ATOM 1301 N N . SER A 1 160 ? -2.135 8.071 17.899 1.00 97.75 160 SER A N 1
ATOM 1302 C CA . SER A 1 160 ? -1.133 7.703 16.894 1.00 97.75 160 SER A CA 1
ATOM 1303 C C . SER A 1 160 ? -0.770 6.225 17.009 1.00 97.75 160 SER A C 1
ATOM 1305 O O . SER A 1 160 ? -1.096 5.558 17.993 1.00 97.75 160 SER A O 1
ATOM 1307 N N . LEU A 1 161 ? -0.042 5.688 16.031 1.00 97.44 161 LEU A N 1
ATOM 1308 C CA . LEU A 1 161 ? 0.512 4.334 16.134 1.00 97.44 161 LEU A CA 1
ATOM 1309 C C . LEU A 1 161 ? 1.340 4.170 17.419 1.00 97.44 161 LEU A C 1
ATOM 1311 O O . LEU A 1 161 ? 1.241 3.155 18.109 1.00 97.44 161 LEU A O 1
ATOM 1315 N N . ALA A 1 162 ? 2.101 5.203 17.787 1.00 96.62 162 ALA A N 1
ATOM 1316 C CA . ALA A 1 162 ? 2.910 5.197 18.998 1.00 96.62 162 ALA A CA 1
ATOM 1317 C C . ALA A 1 162 ? 2.058 5.116 20.275 1.00 96.62 162 ALA A C 1
ATOM 1319 O O . ALA A 1 162 ? 2.457 4.426 21.213 1.00 96.62 162 ALA A O 1
ATOM 1320 N N . SER A 1 163 ? 0.876 5.750 20.311 1.00 95.31 163 SER A N 1
ATOM 1321 C CA . SER A 1 163 ? -0.001 5.691 21.490 1.00 95.31 163 SER A CA 1
ATOM 1322 C C . SER A 1 163 ? -0.570 4.295 21.749 1.00 95.31 163 SER A C 1
ATOM 1324 O O . SER A 1 163 ? -0.927 3.999 22.883 1.00 95.31 163 SER A O 1
ATOM 1326 N N . ILE A 1 164 ? -0.608 3.426 20.733 1.00 95.81 164 ILE A N 1
ATOM 1327 C CA . ILE A 1 164 ? -1.012 2.014 20.864 1.00 95.81 164 ILE A CA 1
ATOM 1328 C C . ILE A 1 164 ? 0.191 1.054 20.893 1.00 95.81 164 ILE A C 1
ATOM 1330 O O . ILE A 1 164 ? 0.049 -0.151 20.693 1.00 95.81 164 ILE A O 1
ATOM 1334 N N . GLY A 1 165 ? 1.399 1.579 21.129 1.00 96.25 165 GLY A N 1
ATOM 1335 C CA . GLY A 1 165 ? 2.625 0.788 21.258 1.00 96.25 165 GLY A CA 1
ATOM 1336 C C . GLY A 1 165 ? 3.218 0.294 19.935 1.00 96.25 165 GLY A C 1
ATOM 1337 O O . GLY A 1 165 ? 4.112 -0.553 19.951 1.00 96.25 165 GLY A O 1
ATOM 1338 N N . ILE A 1 166 ? 2.759 0.812 18.791 1.00 97.25 166 ILE A N 1
ATOM 1339 C CA . ILE A 1 166 ? 3.271 0.448 17.469 1.00 97.25 166 ILE A CA 1
ATOM 1340 C C . ILE A 1 166 ? 4.343 1.448 17.028 1.00 97.25 166 ILE A C 1
ATOM 1342 O O . ILE A 1 166 ? 4.092 2.623 16.769 1.00 97.25 166 ILE A O 1
ATOM 1346 N N . ASN A 1 167 ? 5.564 0.948 16.876 1.00 97.12 167 ASN A N 1
ATOM 1347 C CA . ASN A 1 167 ? 6.692 1.669 16.307 1.00 97.12 167 ASN A CA 1
ATOM 1348 C C . ASN A 1 167 ? 6.989 1.140 14.899 1.00 97.12 167 ASN A C 1
ATOM 1350 O O . ASN A 1 167 ? 7.459 0.013 14.738 1.00 97.12 167 ASN A O 1
ATOM 1354 N N . LEU A 1 168 ? 6.778 1.975 13.876 1.00 95.81 168 LEU A N 1
ATOM 1355 C CA . LEU A 1 168 ? 6.966 1.570 12.479 1.00 95.81 168 LEU A CA 1
ATOM 1356 C C . LEU A 1 168 ? 8.392 1.119 12.160 1.00 95.81 168 LEU A C 1
ATOM 1358 O O . LEU A 1 168 ? 8.567 0.217 11.350 1.00 95.81 168 LEU A O 1
ATOM 1362 N N . LYS A 1 169 ? 9.424 1.713 12.767 1.00 94.38 169 LYS A N 1
ATOM 1363 C CA . LYS A 1 169 ? 10.807 1.284 12.519 1.00 94.38 169 LYS A CA 1
ATOM 1364 C C . LYS A 1 169 ? 11.011 -0.151 13.009 1.00 94.38 169 LYS A C 1
ATOM 1366 O O . LYS A 1 169 ? 11.437 -0.995 12.227 1.00 94.38 169 LYS A O 1
ATOM 1371 N N . SER A 1 170 ? 10.628 -0.422 14.255 1.00 93.75 170 SER A N 1
ATOM 1372 C CA . SER A 1 170 ? 10.722 -1.753 14.859 1.00 93.75 170 SER A CA 1
ATOM 1373 C C . SER A 1 170 ? 9.871 -2.786 14.113 1.00 93.75 170 SER A C 1
ATOM 1375 O O . SER A 1 170 ? 10.363 -3.869 13.816 1.00 93.75 170 SER A O 1
ATOM 1377 N N . PHE A 1 171 ? 8.642 -2.434 13.723 1.00 93.88 171 PHE A N 1
ATOM 1378 C CA . PHE A 1 171 ? 7.781 -3.296 12.909 1.00 93.88 171 PHE A CA 1
ATOM 1379 C C . PHE A 1 171 ? 8.406 -3.618 11.540 1.00 93.88 171 PHE A C 1
ATOM 1381 O O . P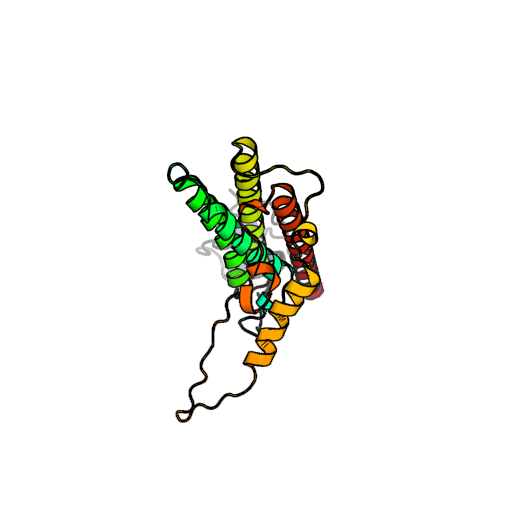HE A 1 171 ? 8.458 -4.765 11.103 1.00 93.88 171 PHE A O 1
ATOM 1388 N N . ASN A 1 172 ? 8.951 -2.610 10.858 1.00 92.25 172 ASN A N 1
ATOM 1389 C CA . ASN A 1 172 ? 9.596 -2.811 9.563 1.00 92.25 172 ASN A CA 1
ATOM 1390 C C . ASN A 1 172 ? 10.863 -3.672 9.675 1.00 92.25 172 ASN A C 1
ATOM 1392 O O . ASN A 1 172 ? 11.147 -4.466 8.781 1.00 92.25 172 ASN A O 1
ATOM 1396 N N . GLU A 1 173 ? 11.629 -3.538 10.757 1.00 90.19 173 GLU A N 1
ATOM 1397 C CA . GLU A 1 173 ? 12.775 -4.404 11.058 1.00 90.19 173 GLU A CA 1
ATOM 1398 C C . GLU A 1 173 ? 12.331 -5.842 11.362 1.00 90.19 173 GLU A C 1
ATOM 1400 O O . GLU A 1 173 ? 12.939 -6.794 10.862 1.00 90.19 173 GLU A O 1
ATOM 1405 N N . SER A 1 174 ? 11.229 -6.008 12.097 1.00 87.38 174 SER A N 1
ATOM 1406 C CA . SER A 1 174 ? 10.694 -7.318 12.462 1.00 87.38 174 SER A CA 1
ATOM 1407 C C . SER A 1 174 ? 10.084 -8.089 11.293 1.00 87.38 174 SER A C 1
ATOM 1409 O O . SER A 1 174 ? 9.956 -9.299 11.399 1.00 87.38 174 SER A O 1
ATOM 1411 N N . LEU A 1 175 ? 9.772 -7.440 10.164 1.00 84.88 175 LEU A N 1
ATOM 1412 C CA . LEU A 1 175 ? 9.396 -8.113 8.911 1.00 84.88 175 LEU A CA 1
ATOM 1413 C C . LEU A 1 175 ? 10.582 -8.395 7.978 1.00 84.88 175 LEU A C 1
ATOM 1415 O O . LEU A 1 175 ? 10.507 -9.293 7.140 1.00 84.88 175 LEU A O 1
ATOM 1419 N N . LYS A 1 176 ? 11.702 -7.679 8.136 1.00 78.56 176 LYS A N 1
ATOM 1420 C CA . LYS A 1 176 ? 12.930 -7.911 7.352 1.00 78.56 176 LYS A CA 1
ATOM 1421 C C . LYS A 1 176 ? 13.747 -9.095 7.872 1.00 78.56 176 LYS A C 1
ATOM 1423 O O . LYS A 1 176 ? 14.346 -9.821 7.079 1.00 78.56 176 LYS A O 1
ATOM 1428 N N . ASN A 1 177 ? 13.784 -9.283 9.190 1.00 64.75 177 ASN A N 1
ATOM 1429 C CA . ASN A 1 177 ? 14.581 -10.314 9.868 1.00 64.75 177 ASN A CA 1
ATOM 1430 C C . ASN A 1 177 ? 14.037 -11.764 9.806 1.00 64.75 177 ASN A C 1
ATOM 1432 O O . ASN A 1 177 ? 14.860 -12.677 9.726 1.00 64.75 177 ASN A O 1
ATOM 1436 N N . PRO A 1 178 ? 12.719 -12.037 9.736 1.00 56.84 178 PRO A N 1
ATOM 1437 C CA . PRO A 1 178 ? 12.183 -13.397 9.620 1.00 56.84 178 PRO A CA 1
ATOM 1438 C C . PRO A 1 178 ? 12.621 -14.090 8.328 1.00 56.84 178 PRO A C 1
ATOM 1440 O O . PRO A 1 178 ? 12.777 -15.305 8.298 1.00 56.84 178 PRO A O 1
ATOM 1443 N N . LEU A 1 179 ? 12.901 -13.316 7.273 1.00 50.91 179 LEU A N 1
ATOM 1444 C CA . LEU A 1 179 ? 13.467 -13.820 6.017 1.00 50.91 179 LEU A CA 1
ATOM 1445 C C . LEU A 1 179 ? 14.913 -14.321 6.168 1.00 50.91 179 LEU A C 1
ATOM 1447 O O . LEU A 1 179 ? 15.357 -15.138 5.365 1.00 50.91 179 LEU A O 1
ATOM 1451 N N . LYS A 1 180 ? 15.658 -13.855 7.182 1.00 45.31 180 LYS A N 1
ATOM 1452 C CA . LYS A 1 180 ? 17.002 -14.367 7.499 1.00 45.31 180 LYS A CA 1
ATOM 1453 C C . LYS A 1 180 ? 16.946 -15.645 8.335 1.00 45.31 180 LYS A C 1
ATOM 1455 O O . LYS A 1 180 ? 17.720 -16.552 8.054 1.00 45.31 180 LYS A O 1
ATOM 1460 N N . GLU A 1 181 ? 16.021 -15.753 9.289 1.00 42.78 181 GLU A N 1
ATOM 1461 C CA . GLU A 1 181 ? 15.842 -16.980 10.088 1.00 42.78 181 GLU A CA 1
ATOM 1462 C C . GLU A 1 181 ? 15.226 -18.139 9.278 1.00 42.78 181 GLU A C 1
ATOM 1464 O O . GLU A 1 181 ? 15.551 -19.295 9.528 1.00 42.78 181 GLU A O 1
ATOM 1469 N N . LEU A 1 182 ? 14.430 -17.849 8.240 1.00 44.09 182 LEU A N 1
ATOM 1470 C CA . LEU A 1 182 ? 13.940 -18.838 7.260 1.00 44.09 182 LEU A CA 1
ATOM 1471 C C . LEU A 1 182 ? 14.988 -19.261 6.212 1.00 44.09 182 LEU A C 1
ATOM 1473 O O . LEU A 1 182 ? 14.767 -20.219 5.476 1.00 44.09 182 LEU A O 1
ATOM 1477 N N . ARG A 1 183 ? 16.139 -18.577 6.135 1.00 40.66 183 ARG A N 1
ATOM 1478 C CA . ARG A 1 183 ? 17.300 -18.997 5.323 1.00 40.66 183 ARG A CA 1
ATOM 1479 C C . ARG A 1 183 ? 18.295 -19.858 6.116 1.00 40.66 183 ARG A C 1
ATOM 1481 O O . ARG A 1 183 ? 19.440 -20.020 5.698 1.00 40.66 183 ARG A O 1
ATOM 1488 N N . GLY A 1 184 ? 17.862 -20.429 7.240 1.00 41.47 184 GLY A N 1
ATOM 1489 C CA . GLY A 1 184 ? 18.537 -21.530 7.921 1.00 41.47 184 GLY A CA 1
ATOM 1490 C C . GLY A 1 184 ? 17.971 -22.874 7.460 1.00 41.47 184 GLY A C 1
ATOM 1491 O O . GLY A 1 184 ? 16.760 -23.069 7.447 1.00 41.47 184 GLY A O 1
ATOM 1492 N N . LYS A 1 185 ? 18.843 -23.811 7.073 1.00 38.03 185 LYS A N 1
ATOM 1493 C CA . LYS A 1 185 ? 18.449 -25.187 6.744 1.00 38.03 185 LYS A CA 1
ATOM 1494 C C . LYS A 1 185 ? 17.943 -25.878 8.015 1.00 38.03 185 LYS A C 1
ATOM 1496 O O . LYS A 1 185 ? 18.760 -26.269 8.842 1.00 38.03 185 LYS A O 1
ATOM 1501 N N . LEU A 1 186 ? 16.639 -26.089 8.146 1.00 43.16 186 LEU A N 1
ATOM 1502 C CA . LEU A 1 186 ? 16.142 -27.215 8.932 1.00 43.16 186 LEU A CA 1
ATOM 1503 C C . LEU A 1 186 ? 15.985 -28.375 7.955 1.00 43.16 186 LEU A C 1
ATOM 1505 O O . LEU A 1 186 ? 15.171 -28.311 7.038 1.00 43.16 186 LEU A O 1
ATOM 1509 N N . LYS A 1 187 ? 16.850 -29.382 8.097 1.00 40.03 187 LYS A N 1
ATOM 1510 C CA . LYS A 1 187 ? 16.614 -30.691 7.494 1.00 40.03 187 LYS A CA 1
ATOM 1511 C C . LYS A 1 187 ? 15.584 -31.368 8.387 1.00 40.03 187 LYS A C 1
ATOM 1513 O O . LYS A 1 187 ? 15.878 -31.579 9.561 1.00 40.03 187 LYS A O 1
ATOM 1518 N N . ASP A 1 188 ? 14.404 -31.659 7.869 1.00 48.31 188 ASP A N 1
ATOM 1519 C CA . ASP A 1 188 ? 13.626 -32.749 8.439 1.00 48.31 188 ASP A CA 1
ATOM 1520 C C . ASP A 1 188 ? 14.233 -34.087 7.970 1.00 48.31 188 ASP A C 1
ATOM 1522 O O . ASP A 1 188 ? 15.057 -34.128 7.048 1.00 48.31 188 ASP A O 1
ATOM 1526 N N . ASP A 1 189 ? 13.849 -35.195 8.605 1.00 51.56 189 ASP A N 1
ATOM 1527 C CA . ASP A 1 189 ? 14.358 -36.543 8.295 1.00 51.56 189 ASP A CA 1
ATOM 1528 C C . ASP A 1 189 ? 13.999 -37.026 6.868 1.00 51.56 189 ASP A C 1
ATOM 1530 O O . ASP A 1 189 ? 14.373 -38.128 6.467 1.00 51.56 189 ASP A O 1
ATOM 1534 N N . LYS A 1 190 ? 13.279 -36.205 6.087 1.00 55.12 190 LYS A N 1
ATOM 1535 C CA . LYS A 1 190 ? 12.828 -36.473 4.713 1.00 55.12 190 LYS A CA 1
ATOM 1536 C C . LYS A 1 190 ? 13.411 -35.513 3.666 1.00 55.12 190 LYS A C 1
ATOM 1538 O O . LYS A 1 190 ? 13.224 -35.746 2.476 1.00 55.12 190 LYS A O 1
ATOM 1543 N N . GLY A 1 191 ? 14.167 -34.492 4.073 1.00 46.78 191 GLY A N 1
ATOM 1544 C CA . GLY A 1 191 ? 14.818 -33.541 3.173 1.00 46.78 191 GLY A CA 1
ATOM 1545 C C . GLY A 1 191 ? 13.909 -32.453 2.584 1.00 46.78 191 GLY A C 1
ATOM 1546 O O . GLY A 1 191 ? 14.336 -31.790 1.637 1.00 46.78 191 GLY A O 1
ATOM 1547 N N . GLU A 1 192 ? 12.708 -32.225 3.122 1.00 48.34 192 GLU A N 1
ATOM 1548 C CA . GLU A 1 192 ? 11.799 -31.171 2.662 1.00 48.34 192 GLU A CA 1
ATOM 1549 C C . GLU A 1 192 ? 11.916 -29.896 3.514 1.00 48.34 192 GLU A C 1
ATOM 1551 O O . GLU A 1 192 ? 11.797 -29.875 4.738 1.00 48.34 192 GLU A O 1
ATOM 1556 N N . THR A 1 193 ? 12.153 -28.764 2.851 1.00 46.81 193 THR A N 1
ATOM 1557 C CA . THR A 1 193 ? 12.143 -27.442 3.486 1.00 46.81 193 THR A CA 1
ATOM 1558 C C . THR A 1 193 ? 10.708 -27.008 3.782 1.00 46.81 193 THR A C 1
ATOM 1560 O O . THR A 1 193 ? 10.015 -26.510 2.895 1.00 46.81 193 THR A O 1
ATOM 1563 N N . SER A 1 194 ? 10.260 -27.149 5.030 1.00 45.97 194 SER A N 1
ATOM 1564 C CA . SER A 1 194 ? 8.972 -26.603 5.473 1.00 45.97 194 SER A CA 1
ATOM 1565 C C . SER A 1 194 ? 9.021 -25.070 5.565 1.00 45.97 194 SER A C 1
ATOM 1567 O O . SER A 1 194 ? 9.665 -24.497 6.448 1.00 45.97 194 SER A O 1
ATOM 1569 N N . PHE A 1 195 ? 8.292 -24.389 4.678 1.00 52.06 195 PHE A N 1
ATOM 1570 C CA . PHE A 1 195 ? 8.016 -22.953 4.763 1.00 52.06 195 PHE A CA 1
ATOM 1571 C C . PHE A 1 195 ? 7.012 -22.684 5.890 1.00 52.06 195 PHE A C 1
ATOM 1573 O O . PHE A 1 195 ? 5.801 -22.776 5.691 1.00 52.06 195 PHE A O 1
ATOM 1580 N N . LEU A 1 196 ? 7.491 -22.343 7.088 1.00 57.12 196 LEU A N 1
ATOM 1581 C CA . LEU A 1 196 ? 6.591 -22.017 8.192 1.00 57.12 196 LEU A CA 1
ATOM 1582 C C . LEU A 1 196 ? 6.093 -20.567 8.064 1.00 57.12 196 LEU A C 1
ATOM 1584 O O . LEU A 1 196 ? 6.841 -19.616 8.303 1.00 57.12 196 LEU A O 1
ATOM 1588 N N . TYR A 1 197 ? 4.820 -20.388 7.703 1.00 63.97 197 TYR A N 1
ATOM 1589 C CA . TYR A 1 197 ? 4.131 -19.107 7.869 1.00 63.97 197 TYR A CA 1
ATOM 1590 C C . TYR A 1 197 ? 4.143 -18.714 9.353 1.00 63.97 197 TYR A C 1
ATOM 1592 O O . TYR A 1 197 ? 3.757 -19.509 10.211 1.00 63.97 197 TYR A O 1
ATOM 1600 N N . ARG A 1 198 ? 4.571 -17.484 9.660 1.00 72.94 198 ARG A N 1
ATOM 1601 C CA . ARG A 1 198 ? 4.470 -16.908 11.007 1.00 72.94 198 ARG A CA 1
ATOM 1602 C C . ARG A 1 198 ? 3.425 -15.784 11.000 1.00 72.94 198 ARG A C 1
ATOM 1604 O O . ARG A 1 198 ? 3.592 -14.845 10.218 1.00 72.94 198 ARG A O 1
ATOM 1611 N N . PRO A 1 199 ? 2.384 -15.855 11.851 1.00 82.12 199 PRO A N 1
ATOM 1612 C CA . PRO A 1 199 ? 1.455 -14.750 12.073 1.00 82.12 199 PRO A CA 1
ATOM 1613 C C . PRO A 1 199 ? 2.186 -13.446 12.416 1.00 82.12 199 PRO A C 1
ATOM 1615 O O . PRO A 1 199 ? 3.231 -13.465 13.075 1.00 82.12 199 PRO A O 1
ATOM 1618 N N . LEU A 1 200 ? 1.636 -12.308 11.983 1.00 85.56 200 LEU A N 1
ATOM 1619 C CA . LEU A 1 200 ? 2.255 -10.992 12.187 1.00 85.56 200 LEU A CA 1
ATOM 1620 C C . LEU A 1 200 ? 2.436 -10.670 13.666 1.00 85.56 200 LEU A C 1
ATOM 1622 O O . LEU A 1 200 ? 3.397 -10.013 14.039 1.00 85.56 200 LEU A O 1
ATOM 1626 N N . GLU A 1 201 ? 1.544 -11.164 14.506 1.00 86.31 201 GLU A N 1
ATOM 1627 C CA . GLU A 1 201 ? 1.536 -10.938 15.939 1.00 86.31 201 GLU A CA 1
ATOM 1628 C C . GLU A 1 201 ? 2.634 -11.728 16.662 1.00 86.31 201 GLU A C 1
ATOM 1630 O O . GLU A 1 201 ? 3.072 -11.332 17.741 1.00 86.31 201 GLU A O 1
ATOM 1635 N N . ILE A 1 202 ? 3.144 -12.802 16.048 1.00 85.44 202 ILE A N 1
ATOM 1636 C CA . ILE A 1 202 ? 4.372 -13.471 16.501 1.00 85.44 202 ILE A CA 1
ATOM 1637 C C . ILE A 1 202 ? 5.595 -12.659 16.066 1.00 85.44 202 ILE A C 1
ATOM 1639 O O . ILE A 1 202 ? 6.542 -12.498 16.833 1.00 85.44 202 ILE A O 1
ATOM 1643 N N . LEU A 1 203 ? 5.577 -12.127 14.839 1.00 85.50 203 LEU A N 1
ATOM 1644 C CA . LEU A 1 203 ? 6.678 -11.327 14.292 1.00 85.50 203 LEU A CA 1
ATOM 1645 C C . LEU A 1 203 ? 6.794 -9.949 14.955 1.00 85.50 203 LEU A C 1
ATOM 1647 O O . LEU A 1 203 ? 7.882 -9.386 15.036 1.00 85.50 203 LEU A O 1
ATOM 1651 N N . TYR A 1 204 ? 5.680 -9.391 15.417 1.00 91.44 204 TYR A N 1
ATOM 1652 C CA . TYR A 1 204 ? 5.604 -8.104 16.084 1.00 91.44 204 TYR A CA 1
ATOM 1653 C C . TYR A 1 204 ? 4.633 -8.192 17.273 1.00 91.44 204 TYR A C 1
ATOM 1655 O O . TYR A 1 204 ? 3.449 -7.871 17.140 1.00 91.44 204 TYR A O 1
ATOM 1663 N N . PRO A 1 205 ? 5.131 -8.601 18.459 1.00 91.38 205 PRO A N 1
ATOM 1664 C CA . PRO A 1 205 ? 4.310 -8.834 19.646 1.00 91.38 205 PRO A CA 1
ATOM 1665 C C . PRO A 1 205 ? 3.360 -7.706 20.071 1.0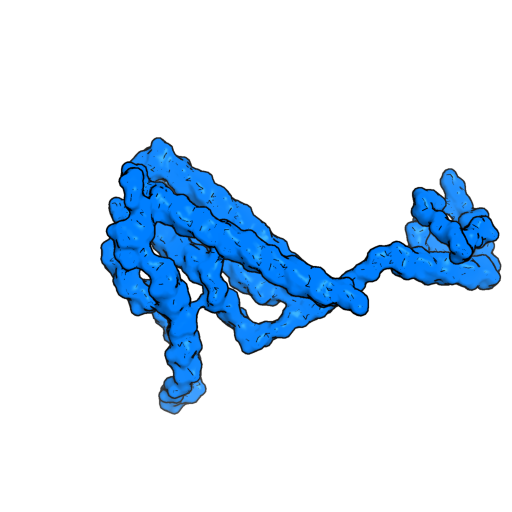0 91.38 205 PRO A C 1
ATOM 1667 O O . PRO A 1 205 ? 2.302 -8.046 20.608 1.00 91.38 205 PRO A O 1
ATOM 1670 N N . PRO A 1 206 ? 3.652 -6.402 19.844 1.00 94.50 206 PRO A N 1
ATOM 1671 C CA . PRO A 1 206 ? 2.701 -5.335 20.155 1.00 94.50 206 PRO A CA 1
ATOM 1672 C C . PRO A 1 206 ? 1.317 -5.514 19.512 1.00 94.50 206 PRO A C 1
ATOM 1674 O O . PRO A 1 206 ? 0.325 -5.134 20.129 1.00 94.50 206 PRO A O 1
ATOM 1677 N N . LEU A 1 207 ? 1.219 -6.175 18.350 1.00 93.62 207 LEU A N 1
ATOM 1678 C CA . LEU A 1 207 ? -0.069 -6.421 17.685 1.00 93.62 207 LEU A CA 1
ATOM 1679 C C . LEU A 1 207 ? -1.012 -7.327 18.485 1.00 93.62 207 LEU A C 1
ATOM 1681 O O . LEU A 1 207 ? -2.223 -7.203 18.334 1.00 93.62 207 LEU A O 1
ATOM 1685 N N . ASN A 1 208 ? -0.488 -8.199 19.359 1.00 91.56 208 ASN A N 1
ATOM 1686 C CA . ASN A 1 208 ? -1.325 -9.058 20.211 1.00 91.56 208 ASN A CA 1
ATOM 1687 C C . ASN A 1 208 ? -2.183 -8.251 21.193 1.00 91.56 208 ASN A C 1
ATOM 1689 O O . ASN A 1 208 ? -3.199 -8.743 21.678 1.00 91.56 208 ASN A O 1
ATOM 1693 N N . ARG A 1 209 ? -1.738 -7.039 21.540 1.00 92.31 209 ARG A N 1
ATOM 1694 C CA . ARG A 1 209 ? -2.384 -6.195 22.550 1.00 92.31 209 ARG A CA 1
ATOM 1695 C C . ARG A 1 209 ? -3.332 -5.176 21.942 1.00 92.31 209 ARG A C 1
ATOM 1697 O O . ARG A 1 209 ? -4.231 -4.731 22.639 1.00 92.31 209 ARG A O 1
ATOM 1704 N N . THR A 1 210 ? -3.134 -4.824 20.675 1.00 94.69 210 THR A N 1
ATOM 1705 C CA . THR A 1 210 ? -3.998 -3.888 19.954 1.00 94.69 210 THR A CA 1
ATOM 1706 C C . THR A 1 210 ? -5.403 -4.462 19.865 1.00 94.69 210 THR A C 1
ATOM 1708 O O . THR A 1 210 ? -5.553 -5.591 19.408 1.00 94.69 210 THR A O 1
ATOM 1711 N N . GLN A 1 211 ? -6.430 -3.714 20.250 1.00 95.25 211 GLN A N 1
ATOM 1712 C CA . GLN A 1 211 ? -7.839 -4.061 20.054 1.00 95.25 211 GLN A CA 1
ATOM 1713 C C . GLN A 1 211 ? -8.512 -3.117 19.056 1.00 95.25 211 GLN A C 1
ATOM 1715 O O . GLN A 1 211 ? -7.911 -2.138 18.616 1.00 95.25 211 GLN A O 1
ATOM 1720 N N . ALA A 1 212 ? -9.739 -3.433 18.638 1.00 96.31 212 ALA A N 1
ATOM 1721 C CA . ALA A 1 212 ? -10.456 -2.602 17.670 1.00 96.31 212 ALA A CA 1
ATOM 1722 C C . ALA A 1 212 ? -10.783 -1.215 18.250 1.00 96.31 212 ALA A C 1
ATOM 1724 O O . ALA A 1 212 ? -10.746 -0.218 17.536 1.00 96.31 212 ALA A O 1
ATOM 1725 N N . GLU A 1 213 ? -11.032 -1.142 19.558 1.00 95.25 213 GLU A N 1
ATOM 1726 C CA . GLU A 1 213 ? -11.389 0.072 20.296 1.00 95.25 213 GLU A CA 1
ATOM 1727 C C . GLU A 1 213 ? -10.200 1.026 20.492 1.00 95.25 213 GLU A C 1
ATOM 1729 O O . GLU A 1 213 ? -10.391 2.202 20.830 1.00 95.25 213 GLU A O 1
ATOM 1734 N N . ASP A 1 214 ? -8.978 0.527 20.288 1.00 96.38 214 ASP A N 1
ATOM 1735 C CA . ASP A 1 214 ? -7.745 1.317 20.298 1.00 96.38 214 ASP A CA 1
ATOM 1736 C C . ASP A 1 214 ? -7.525 2.049 18.968 1.00 96.38 214 ASP A C 1
ATOM 1738 O O . ASP A 1 214 ? -6.760 3.013 18.912 1.00 96.38 214 ASP A O 1
ATOM 1742 N N . LEU A 1 215 ? -8.176 1.593 17.893 1.00 98.25 215 LEU A N 1
ATOM 1743 C CA . LEU A 1 215 ? -7.998 2.126 16.550 1.00 98.25 215 LEU A CA 1
ATOM 1744 C C . LEU A 1 215 ? -8.850 3.375 16.349 1.00 98.25 215 LEU A C 1
ATOM 1746 O O . LEU A 1 215 ? -10.020 3.436 16.722 1.00 98.25 215 LEU A O 1
ATOM 1750 N N . THR A 1 216 ? -8.241 4.380 15.735 1.00 98.56 216 THR A N 1
ATOM 1751 C CA . THR A 1 216 ? -8.837 5.696 15.520 1.00 98.56 216 THR A CA 1
ATOM 1752 C C . THR A 1 216 ? -8.597 6.154 14.093 1.00 98.56 216 THR A C 1
ATOM 1754 O O . THR A 1 216 ? -7.697 5.656 13.403 1.00 98.56 216 THR A O 1
ATOM 1757 N N . ILE A 1 217 ? -9.374 7.137 13.644 1.00 98.50 217 ILE A N 1
ATOM 1758 C CA . ILE A 1 217 ? -9.143 7.769 12.343 1.00 98.50 217 ILE A CA 1
ATOM 1759 C C . ILE A 1 217 ? -7.727 8.351 12.238 1.00 98.50 217 ILE A C 1
ATOM 1761 O O . ILE A 1 217 ? -7.095 8.214 11.193 1.00 98.50 217 ILE A O 1
ATOM 1765 N N . GLU A 1 218 ? -7.180 8.929 13.308 1.00 98.56 218 GLU A N 1
ATOM 1766 C CA . GLU A 1 218 ? -5.829 9.493 13.311 1.00 98.56 218 GLU A CA 1
ATOM 1767 C C . GLU A 1 218 ? -4.761 8.431 13.032 1.00 98.56 218 GLU A C 1
ATOM 1769 O O . GLU A 1 218 ? -3.877 8.664 12.209 1.00 98.56 218 GLU A O 1
ATOM 1774 N N . ILE A 1 219 ? -4.872 7.251 13.652 1.00 98.62 219 ILE A N 1
ATOM 1775 C CA . ILE A 1 219 ? -3.952 6.123 13.441 1.00 98.62 219 ILE A CA 1
ATOM 1776 C C . ILE A 1 219 ? -3.979 5.670 11.978 1.00 98.62 219 ILE A C 1
ATOM 1778 O O . ILE A 1 219 ? -2.931 5.490 11.347 1.00 98.62 219 ILE A O 1
ATOM 1782 N N . PHE A 1 220 ? -5.178 5.508 11.419 1.00 98.62 220 PHE A N 1
ATOM 1783 C CA . PHE A 1 220 ? -5.334 5.094 10.030 1.00 98.62 220 PHE A CA 1
ATOM 1784 C C . PHE A 1 220 ? -4.821 6.154 9.052 1.00 98.62 220 PHE A C 1
ATOM 1786 O O . PHE A 1 220 ? -4.126 5.813 8.091 1.00 98.62 220 PHE A O 1
ATOM 1793 N N . LEU A 1 221 ? -5.101 7.436 9.297 1.00 98.38 221 LEU A N 1
ATOM 1794 C CA . LEU A 1 221 ? -4.602 8.534 8.470 1.00 98.38 221 LEU A CA 1
ATOM 1795 C C . LEU A 1 221 ? -3.083 8.683 8.575 1.00 98.38 221 LEU A C 1
ATOM 1797 O O . LEU A 1 221 ? -2.430 8.902 7.555 1.00 98.38 221 LEU A O 1
ATOM 1801 N N . GLU A 1 222 ? -2.503 8.525 9.766 1.00 98.31 222 GLU A N 1
ATOM 1802 C CA . GLU A 1 222 ? -1.054 8.509 9.967 1.00 98.31 222 GLU A CA 1
ATOM 1803 C C . GLU A 1 222 ? -0.408 7.436 9.083 1.00 98.31 222 GLU A C 1
ATOM 1805 O O . GLU A 1 222 ? 0.498 7.733 8.294 1.00 98.31 222 GLU A O 1
ATOM 1810 N N . LEU A 1 223 ? -0.888 6.195 9.188 1.00 98.25 223 LEU A N 1
ATOM 1811 C CA . LEU A 1 223 ? -0.325 5.068 8.456 1.00 98.25 223 LEU A CA 1
ATOM 1812 C C . LEU A 1 223 ? -0.537 5.205 6.944 1.00 98.25 223 LEU A C 1
ATOM 1814 O O . LEU A 1 223 ? 0.400 4.990 6.173 1.00 98.25 223 LEU A O 1
ATOM 1818 N N . THR A 1 224 ? -1.727 5.627 6.519 1.00 98.38 224 THR A N 1
ATOM 1819 C CA . THR A 1 224 ? -2.065 5.869 5.109 1.00 98.38 224 THR A CA 1
ATOM 1820 C C . THR A 1 224 ? -1.161 6.943 4.506 1.00 98.38 224 THR A C 1
ATOM 1822 O O . THR A 1 224 ? -0.511 6.702 3.490 1.00 98.38 224 THR A O 1
ATOM 1825 N N . ASN A 1 225 ? -1.025 8.100 5.161 1.00 98.00 225 ASN A N 1
ATOM 1826 C CA . ASN A 1 225 ? -0.212 9.209 4.655 1.00 98.00 225 ASN A CA 1
ATOM 1827 C C . ASN A 1 225 ? 1.282 8.850 4.600 1.00 98.00 225 ASN A C 1
ATOM 1829 O O . ASN A 1 225 ? 1.963 9.173 3.625 1.00 98.00 225 ASN A O 1
ATOM 1833 N N . LYS A 1 226 ? 1.807 8.145 5.614 1.00 98.25 226 LYS A N 1
ATOM 1834 C CA . LYS A 1 226 ? 3.197 7.654 5.593 1.00 98.25 226 LYS A CA 1
ATOM 1835 C C . LYS A 1 226 ? 3.419 6.635 4.473 1.00 98.25 226 LYS A C 1
ATOM 1837 O O . LYS A 1 226 ? 4.477 6.644 3.848 1.00 98.25 226 LYS A O 1
ATOM 1842 N N . THR A 1 227 ? 2.442 5.765 4.218 1.00 98.31 227 THR A N 1
ATOM 1843 C CA . THR A 1 227 ? 2.511 4.760 3.146 1.00 98.31 227 THR A CA 1
ATOM 1844 C C . THR A 1 227 ? 2.494 5.414 1.769 1.00 98.31 227 THR A C 1
ATOM 1846 O O . THR A 1 227 ? 3.365 5.107 0.957 1.00 98.31 227 THR A O 1
ATOM 1849 N N . ASP A 1 228 ? 1.586 6.364 1.525 1.00 98.25 228 ASP A N 1
ATOM 1850 C CA . ASP A 1 228 ? 1.529 7.106 0.259 1.00 98.25 228 ASP A CA 1
ATOM 1851 C C . ASP A 1 228 ? 2.830 7.875 0.001 1.00 98.25 228 ASP A C 1
ATOM 1853 O O . ASP A 1 228 ? 3.411 7.776 -1.080 1.00 98.25 228 ASP A O 1
ATOM 1857 N N . TYR A 1 229 ? 3.361 8.566 1.017 1.00 97.94 229 TYR A N 1
ATOM 1858 C CA . TYR A 1 229 ? 4.654 9.243 0.905 1.00 97.94 229 TYR A CA 1
ATOM 1859 C C . TYR A 1 229 ? 5.762 8.278 0.455 1.00 97.94 229 TYR A C 1
ATOM 1861 O O . TYR A 1 229 ? 6.485 8.555 -0.501 1.00 97.94 229 TYR A O 1
ATOM 1869 N N . LEU A 1 230 ? 5.871 7.109 1.092 1.00 98.06 230 LEU A N 1
ATOM 1870 C CA . LEU A 1 230 ? 6.884 6.111 0.746 1.00 98.06 230 LEU A CA 1
ATOM 1871 C C . LEU A 1 230 ? 6.680 5.504 -0.649 1.00 98.06 230 LEU A C 1
ATOM 1873 O O . LEU A 1 230 ? 7.670 5.230 -1.330 1.00 98.06 230 LEU A O 1
ATOM 1877 N N . LEU A 1 231 ? 5.433 5.316 -1.092 1.00 97.81 231 LEU A N 1
ATOM 1878 C CA . LEU A 1 231 ? 5.122 4.888 -2.459 1.00 97.81 231 LEU A CA 1
ATOM 1879 C C . LEU A 1 231 ? 5.592 5.931 -3.479 1.00 97.81 231 LEU A C 1
ATOM 1881 O O . LEU A 1 231 ? 6.267 5.570 -4.442 1.00 97.81 231 LEU A O 1
ATOM 1885 N N . ARG A 1 232 ? 5.345 7.225 -3.235 1.00 95.88 232 ARG A N 1
ATOM 1886 C CA . ARG A 1 232 ? 5.827 8.313 -4.106 1.00 95.88 232 ARG A CA 1
ATOM 1887 C C . ARG A 1 232 ? 7.350 8.352 -4.186 1.00 95.88 232 ARG A C 1
ATOM 1889 O O . ARG A 1 232 ? 7.895 8.455 -5.282 1.00 95.88 232 ARG A O 1
ATOM 1896 N N . ILE A 1 233 ? 8.042 8.221 -3.053 1.00 97.56 233 ILE A N 1
ATOM 1897 C CA . ILE A 1 233 ? 9.513 8.168 -3.027 1.00 97.56 233 ILE A CA 1
ATOM 1898 C C . ILE A 1 233 ? 10.037 6.943 -3.788 1.00 97.56 233 ILE A C 1
ATOM 1900 O O . ILE A 1 233 ? 11.017 7.043 -4.531 1.00 97.56 233 ILE A O 1
ATOM 1904 N N . LEU A 1 234 ? 9.378 5.789 -3.650 1.00 96.25 234 LEU A N 1
ATOM 1905 C CA . LEU A 1 234 ? 9.729 4.587 -4.402 1.00 96.25 234 LEU A CA 1
ATOM 1906 C C . LEU A 1 234 ? 9.566 4.805 -5.912 1.00 96.25 234 LEU A C 1
ATOM 1908 O O . LEU A 1 234 ? 10.495 4.500 -6.662 1.00 96.25 234 LEU A O 1
ATOM 1912 N N . VAL A 1 235 ? 8.438 5.366 -6.354 1.00 95.81 235 VAL A N 1
ATOM 1913 C CA . VAL A 1 235 ? 8.196 5.699 -7.768 1.00 95.81 235 VAL A CA 1
ATOM 1914 C C . VAL A 1 235 ? 9.276 6.647 -8.288 1.00 95.81 235 VAL A C 1
ATOM 1916 O O . VAL A 1 235 ? 9.939 6.317 -9.269 1.00 95.81 235 VAL A O 1
ATOM 1919 N N . GLN A 1 236 ? 9.550 7.750 -7.586 1.00 93.75 236 GLN A N 1
ATOM 1920 C CA . GLN A 1 236 ? 10.598 8.705 -7.971 1.00 93.75 236 GLN A CA 1
ATOM 1921 C C . GLN A 1 236 ? 11.973 8.031 -8.100 1.00 93.75 236 GLN A C 1
ATOM 1923 O O . GLN A 1 236 ? 12.698 8.256 -9.070 1.00 93.75 236 GLN A O 1
ATOM 1928 N N . SER A 1 237 ? 12.335 7.153 -7.158 1.00 93.31 237 SER A N 1
ATOM 1929 C CA . SER A 1 237 ? 13.594 6.401 -7.216 1.00 93.31 237 SER A CA 1
ATOM 1930 C C . SER A 1 237 ? 13.673 5.495 -8.452 1.00 93.31 237 SER A C 1
ATOM 1932 O O . SER A 1 237 ? 14.720 5.406 -9.101 1.00 93.31 237 SER A O 1
ATOM 1934 N N . LEU A 1 238 ? 12.571 4.828 -8.802 1.00 92.00 238 LEU A N 1
ATOM 1935 C CA . LEU A 1 238 ? 12.486 3.962 -9.978 1.00 92.00 238 LEU A CA 1
ATOM 1936 C C . LEU A 1 238 ? 12.534 4.763 -11.284 1.00 92.00 238 LEU A C 1
ATOM 1938 O O . LEU A 1 238 ? 13.211 4.347 -12.224 1.00 92.00 238 LEU A O 1
ATOM 1942 N N . GLU A 1 239 ? 11.889 5.927 -11.335 1.00 89.50 239 GLU A N 1
ATOM 1943 C CA . GLU A 1 239 ? 11.942 6.844 -12.476 1.00 89.50 239 GLU A CA 1
ATOM 1944 C C . GLU A 1 239 ? 13.344 7.413 -12.698 1.00 89.50 239 GLU A C 1
ATOM 1946 O O . GLU A 1 239 ? 13.811 7.468 -13.836 1.00 89.50 239 GLU A O 1
ATOM 1951 N N . ILE A 1 240 ? 14.047 7.799 -11.627 1.00 88.06 240 ILE A N 1
ATOM 1952 C CA . ILE A 1 240 ? 15.445 8.241 -11.708 1.00 88.06 240 ILE A CA 1
ATOM 1953 C C . ILE A 1 240 ? 16.309 7.115 -12.268 1.00 88.06 240 ILE A C 1
ATOM 1955 O O . ILE A 1 240 ? 17.064 7.346 -13.211 1.00 88.06 240 ILE A O 1
ATOM 1959 N N . LYS A 1 241 ? 16.162 5.887 -11.751 1.00 83.19 241 LYS A N 1
ATOM 1960 C CA . LYS A 1 241 ? 16.871 4.720 -12.292 1.00 83.19 241 LYS A CA 1
ATOM 1961 C C . LYS A 1 241 ? 16.576 4.564 -13.779 1.00 83.19 241 LYS A C 1
ATOM 1963 O O . LYS A 1 241 ? 17.515 4.514 -14.563 1.00 83.19 241 LYS A O 1
ATOM 1968 N N . LEU A 1 242 ? 15.304 4.573 -14.181 1.00 83.62 242 LEU A N 1
ATOM 1969 C CA . LEU A 1 242 ? 14.904 4.510 -15.589 1.00 83.62 242 LEU A CA 1
ATOM 1970 C C . LEU A 1 242 ? 15.552 5.608 -16.443 1.00 83.62 242 LEU A C 1
ATOM 1972 O O . LEU A 1 242 ? 15.978 5.315 -17.552 1.00 83.62 242 LEU A O 1
ATOM 1976 N N . LYS A 1 243 ? 15.654 6.848 -15.951 1.00 80.38 243 LYS A N 1
ATOM 1977 C CA . LYS A 1 243 ? 16.315 7.958 -16.660 1.00 80.38 243 LYS A CA 1
ATOM 1978 C C . LYS A 1 243 ? 17.830 7.777 -16.768 1.00 80.38 243 LYS A C 1
ATOM 1980 O O . LYS A 1 243 ? 18.390 8.109 -17.805 1.00 80.38 243 LYS A O 1
ATOM 1985 N N . VAL A 1 244 ? 18.488 7.232 -15.743 1.00 67.62 244 VAL A N 1
ATOM 1986 C CA . VAL A 1 244 ? 19.925 6.907 -15.794 1.00 67.62 244 VAL A CA 1
ATOM 1987 C C . VAL A 1 244 ? 20.200 5.863 -16.877 1.00 67.62 244 VAL A C 1
ATOM 1989 O O . VAL A 1 244 ? 21.101 6.062 -17.681 1.00 67.62 244 VAL A O 1
ATOM 1992 N N . TRP A 1 245 ? 19.363 4.826 -16.983 1.00 56.97 245 TRP A N 1
ATOM 1993 C CA . TRP A 1 245 ? 19.446 3.831 -18.065 1.00 56.97 245 TRP A CA 1
ATOM 1994 C C . TRP A 1 245 ? 19.107 4.390 -19.459 1.00 56.97 245 TRP A C 1
ATOM 1996 O O . TRP A 1 245 ? 19.310 3.704 -20.455 1.00 56.97 245 TRP A O 1
ATOM 2006 N N . ARG A 1 246 ? 18.560 5.611 -19.540 1.00 53.16 246 ARG A N 1
ATOM 2007 C CA . ARG A 1 246 ? 18.209 6.302 -20.791 1.00 53.16 246 ARG A CA 1
ATOM 2008 C C . ARG A 1 246 ? 19.283 7.285 -21.268 1.00 53.16 246 ARG A C 1
ATOM 2010 O O . ARG A 1 246 ? 19.085 7.875 -22.328 1.00 53.16 246 ARG A O 1
ATOM 2017 N N . LYS A 1 247 ? 20.374 7.507 -20.520 1.00 41.34 247 LYS A N 1
ATOM 2018 C CA . LYS A 1 247 ? 21.495 8.312 -21.030 1.00 41.34 247 LYS A CA 1
ATOM 2019 C C . LYS A 1 247 ? 22.277 7.482 -22.068 1.00 41.34 247 LYS A C 1
ATOM 2021 O O . LYS A 1 247 ? 22.594 6.338 -21.746 1.00 41.34 247 LYS A O 1
ATOM 2026 N N . PRO A 1 248 ? 22.489 8.014 -23.288 1.00 48.78 248 PRO A N 1
ATOM 2027 C CA . PRO A 1 248 ? 23.173 7.316 -24.377 1.00 48.78 248 PRO A CA 1
ATOM 2028 C C . PRO A 1 248 ? 24.634 7.005 -24.054 1.00 48.78 248 PRO A C 1
ATOM 2030 O O . PRO A 1 248 ? 25.238 7.764 -23.259 1.00 48.78 248 PRO A O 1
#

Secondary structure (DSSP, 8-state):
---HHHHHHH--TTS---SSPPTTTTS---TT--HHHHHHHHHHHHHHHHHS------PPP--S-TTGGGG-HHHHHHHHHHHHHHHHHTTS-GGGHHHHHHHHHHHHHHHHHHHHHHTSSSHHHHHHHHHHHHHHHHHHHHHHHHHHHTTSS---TT--TGGGT--HHHHHHHHHSHHHHTTS----TT---------HHHHSGGGGT--GGG--HHHHHHHHHHHHHHHHHHHHHHHHHHHHTT--

Sequence (248 aa):
MSNLKDFITNFNFNSPDWTNPPDGFPKCTLDGLTSEEVGKFNGILTLWEMSRPKQIKQHSRVWKDPEGYKYLVPWSNSVLLRFLGRKFTDSLPKSEYRRKAQLDDCLRSVVRNIEEGFKRSTTSEYIQFLGYSQGSLEECKGDIKDLAQDRFLPNRPGSSLASIGINLKSFNESLKNPLKELRGKLKDDKGETSFLYRPLEILYPPLNRTQAEDLTIEIFLELTNKTDYLLRILVQSLEIKLKVWRKP

Radius of gyration: 27.8 Å; chains: 1; bounding box: 49×54×83 Å

pLDDT: mean 87.04, std 16.05, range [38.03, 98.69]